Protein AF-X6LAI0-F1 (afdb_monomer_lite)

Foldseek 3Di:
DPVVVPADEDEPVVVCVVVVPDPDPDDDDDDDPDPDRDHDHDDPVRVVVVVVVVVVVVVVVVVVVVVVVVVVVVVVVVVVVVVVVVVVVVVVVVVVVVVVVVVVVVVVVVVVVVVVLVVVLVVLVVVVVVVVVVLVVQLVCLVPPPPDDPVRSVVSNVVSVVPPPPDCVVVVPPPPSPPDPVVDDD

Radius of gyration: 57.66 Å; chains: 1; bounding box: 101×47×153 Å

Structure (mmCIF, N/CA/C/O backbone):
data_AF-X6LAI0-F1
#
_entry.id   AF-X6LAI0-F1
#
loop_
_atom_site.group_PDB
_atom_site.id
_atom_site.type_symbol
_atom_site.label_atom_id
_atom_site.label_alt_id
_atom_site.label_comp_id
_atom_site.label_asym_id
_atom_site.label_entity_id
_atom_site.label_seq_id
_atom_site.pdbx_PDB_ins_code
_atom_site.Cartn_x
_atom_site.Cartn_y
_atom_site.Cartn_z
_atom_site.occupancy
_atom_site.B_iso_or_equiv
_atom_site.auth_seq_id
_atom_site.auth_comp_id
_atom_site.auth_asym_id
_atom_site.auth_atom_id
_atom_site.pdbx_PDB_model_num
ATOM 1 N N . MET A 1 1 ? 32.347 12.949 -61.702 1.00 42.09 1 MET A N 1
ATOM 2 C CA . MET A 1 1 ? 32.702 14.226 -61.031 1.00 42.09 1 MET A CA 1
ATOM 3 C C . MET A 1 1 ? 32.710 14.020 -59.527 1.00 42.09 1 MET A C 1
ATOM 5 O O . MET A 1 1 ? 31.652 13.744 -58.978 1.00 42.09 1 MET A O 1
ATOM 9 N N . CYS A 1 2 ? 33.849 14.199 -58.855 1.00 39.84 2 CYS A N 1
ATOM 10 C CA . CYS A 1 2 ? 33.851 14.321 -57.398 1.00 39.84 2 CYS A CA 1
ATOM 11 C C . CYS A 1 2 ? 33.656 15.800 -57.024 1.00 39.84 2 CYS A C 1
ATOM 13 O O . CYS A 1 2 ? 34.603 16.587 -57.032 1.00 39.84 2 CYS A O 1
ATOM 15 N N . LYS A 1 3 ? 32.405 16.201 -56.759 1.00 43.38 3 LYS A N 1
ATOM 16 C CA . LYS A 1 3 ? 32.030 17.612 -56.544 1.00 43.38 3 LYS A CA 1
ATOM 17 C C . LYS A 1 3 ? 32.657 18.231 -55.287 1.00 43.38 3 LYS A C 1
ATOM 19 O O . LYS A 1 3 ? 32.957 19.420 -55.300 1.00 43.38 3 LYS A O 1
ATOM 24 N N . ASN A 1 4 ? 32.930 17.434 -54.254 1.00 40.97 4 ASN A N 1
ATOM 25 C CA . ASN A 1 4 ? 33.417 17.935 -52.962 1.00 40.97 4 ASN A CA 1
ATOM 26 C C . ASN A 1 4 ? 34.902 18.343 -52.964 1.00 40.97 4 ASN A C 1
ATOM 28 O O . ASN A 1 4 ? 35.331 19.051 -52.061 1.00 40.97 4 ASN A O 1
ATOM 32 N N . ALA A 1 5 ? 35.677 17.949 -53.982 1.00 44.66 5 ALA A N 1
ATOM 33 C CA . ALA A 1 5 ? 37.099 18.291 -54.105 1.00 44.66 5 ALA A CA 1
ATOM 34 C C . ALA A 1 5 ? 37.393 19.338 -55.198 1.00 44.66 5 ALA A C 1
ATOM 36 O O . ALA A 1 5 ? 38.554 19.636 -55.446 1.00 44.66 5 ALA A O 1
ATOM 37 N N . GLN A 1 6 ? 36.371 19.864 -55.892 1.00 40.69 6 GLN A N 1
ATOM 38 C CA . GLN A 1 6 ? 36.529 20.712 -57.091 1.00 40.69 6 GLN A CA 1
ATOM 39 C C . GLN A 1 6 ? 37.425 20.098 -58.195 1.00 40.69 6 GLN A C 1
ATOM 41 O O . GLN A 1 6 ? 37.961 20.813 -59.038 1.00 40.69 6 GLN A O 1
ATOM 46 N N . ILE A 1 7 ? 37.560 18.767 -58.243 1.00 47.00 7 ILE A N 1
ATOM 47 C CA . ILE A 1 7 ? 38.348 18.075 -59.272 1.00 47.00 7 ILE A CA 1
ATOM 48 C C . ILE A 1 7 ? 37.410 17.595 -60.386 1.00 47.00 7 ILE A C 1
ATOM 50 O O . ILE A 1 7 ? 36.598 16.679 -60.207 1.00 47.00 7 ILE A O 1
ATOM 54 N N . GLY A 1 8 ? 37.526 18.227 -61.557 1.00 49.56 8 GLY A N 1
ATOM 55 C CA . GLY A 1 8 ? 36.984 17.709 -62.813 1.00 49.56 8 GLY A CA 1
ATOM 56 C C . GLY A 1 8 ? 37.930 16.660 -63.402 1.00 49.56 8 GLY A C 1
ATOM 57 O O . GLY A 1 8 ? 39.134 16.888 -63.455 1.00 49.56 8 GLY A O 1
ATOM 58 N N . TRP A 1 9 ? 37.402 15.519 -63.846 1.00 54.00 9 TRP A N 1
ATOM 59 C CA . TRP A 1 9 ? 38.179 14.474 -64.522 1.00 54.00 9 TRP A CA 1
ATOM 60 C C . TRP A 1 9 ? 37.484 14.046 -65.820 1.00 54.00 9 TRP A C 1
ATOM 62 O O . TRP A 1 9 ? 36.261 14.151 -65.934 1.00 54.00 9 TRP A O 1
ATOM 72 N N . MET A 1 10 ? 38.275 13.602 -66.798 1.00 52.06 10 MET A N 1
ATOM 73 C CA . MET A 1 10 ? 37.839 13.163 -68.128 1.00 52.06 10 MET A CA 1
ATOM 74 C C . MET A 1 10 ? 38.565 11.857 -68.472 1.00 52.06 10 MET A C 1
ATOM 76 O O . MET A 1 10 ? 39.754 11.727 -68.178 1.00 52.06 10 MET A O 1
ATOM 80 N N . ALA A 1 11 ? 37.862 10.891 -69.068 1.00 50.97 11 ALA A N 1
ATOM 81 C CA . ALA A 1 11 ? 38.472 9.644 -69.522 1.00 50.97 11 ALA A CA 1
ATOM 82 C C . ALA A 1 11 ? 39.469 9.912 -70.661 1.00 50.97 11 ALA A C 1
ATOM 84 O O . ALA A 1 11 ? 39.264 10.810 -71.481 1.00 50.97 11 ALA A O 1
ATOM 85 N N . CYS A 1 12 ? 40.546 9.125 -70.737 1.00 50.66 12 CYS A N 1
ATOM 86 C CA . CYS A 1 12 ? 41.590 9.310 -71.751 1.00 50.66 12 CYS A CA 1
ATOM 87 C C . CYS A 1 12 ? 41.026 9.191 -73.182 1.00 50.66 12 CYS A C 1
ATOM 89 O O . CYS A 1 12 ? 41.392 9.952 -74.072 1.00 50.66 12 CYS A O 1
ATOM 91 N N . GLU A 1 13 ? 40.059 8.295 -73.387 1.00 54.12 13 GLU A N 1
ATOM 92 C CA . GLU A 1 13 ? 39.369 8.100 -74.669 1.00 54.12 13 GLU A CA 1
ATOM 93 C C . GLU A 1 13 ? 38.524 9.314 -75.086 1.00 54.12 13 GLU A C 1
ATOM 95 O O . GLU A 1 13 ? 38.500 9.685 -76.263 1.00 54.12 13 GLU A O 1
ATOM 100 N N . ASP A 1 14 ? 37.869 9.969 -74.125 1.00 58.50 14 ASP A N 1
ATOM 101 C CA . ASP A 1 14 ? 37.094 11.188 -74.364 1.00 58.50 14 ASP A CA 1
ATOM 102 C C . ASP A 1 14 ? 38.012 12.382 -74.633 1.00 58.50 14 ASP A C 1
ATOM 104 O O . ASP A 1 14 ? 37.743 13.178 -75.535 1.00 58.50 14 ASP A O 1
ATOM 108 N N . LEU A 1 15 ? 39.146 12.460 -73.929 1.00 60.38 15 LEU A N 1
ATOM 109 C CA . LEU A 1 15 ? 40.185 13.452 -74.187 1.00 60.38 15 LEU A CA 1
ATOM 110 C C . LEU A 1 15 ? 40.740 13.293 -75.611 1.00 60.38 15 LEU A C 1
ATOM 112 O O . LEU A 1 15 ? 40.851 14.277 -76.336 1.00 60.38 15 LEU A O 1
ATOM 116 N N . ILE A 1 16 ? 41.015 12.062 -76.054 1.00 55.78 16 ILE A N 1
ATOM 117 C CA . ILE A 1 16 ? 41.494 11.769 -77.414 1.00 55.78 16 ILE A CA 1
ATOM 118 C C . ILE A 1 16 ? 40.432 12.131 -78.463 1.00 55.78 16 ILE A C 1
ATOM 120 O O . ILE A 1 16 ? 40.765 12.756 -79.471 1.00 55.78 16 ILE A O 1
ATOM 124 N N . LYS A 1 17 ? 39.147 11.830 -78.228 1.00 58.69 17 LYS A N 1
ATOM 125 C CA . LYS A 1 17 ? 38.050 12.251 -79.122 1.00 58.69 17 LYS A CA 1
ATOM 126 C C . LYS A 1 17 ? 37.925 13.768 -79.227 1.00 58.69 17 LYS A C 1
ATOM 128 O O . LYS A 1 17 ? 37.697 14.279 -80.322 1.00 58.69 17 LYS A O 1
ATOM 133 N N . VAL A 1 18 ? 38.073 14.490 -78.120 1.00 59.94 18 VAL A N 1
ATOM 134 C CA . VAL A 1 18 ? 38.015 15.958 -78.107 1.00 59.94 18 VAL A CA 1
ATOM 135 C C . VAL A 1 18 ? 39.245 16.558 -78.794 1.00 59.94 18 VAL A C 1
ATOM 137 O O . VAL A 1 18 ? 39.097 17.440 -79.637 1.00 59.94 18 VAL A O 1
ATOM 140 N N . LEU A 1 19 ? 40.441 16.033 -78.517 1.00 54.56 19 LEU A N 1
ATOM 141 C CA . LEU A 1 19 ? 41.695 16.487 -79.127 1.00 54.56 19 LEU A CA 1
ATOM 142 C C . LEU A 1 19 ? 41.766 16.177 -80.632 1.00 54.56 19 LEU A C 1
ATOM 144 O O . LEU A 1 19 ? 42.308 16.975 -81.389 1.00 54.56 19 LEU A O 1
ATOM 148 N N . SER A 1 20 ? 41.155 15.079 -81.093 1.00 51.50 20 SER A N 1
ATOM 149 C CA . SER A 1 20 ? 41.108 14.701 -82.519 1.00 51.50 20 SER A CA 1
ATOM 150 C C . SER A 1 20 ? 40.290 15.651 -83.409 1.00 51.50 20 SER A C 1
ATOM 152 O O . SER A 1 20 ? 40.379 15.573 -84.632 1.00 51.50 20 SER A O 1
ATOM 154 N N . LYS A 1 21 ? 39.497 16.554 -82.814 1.00 53.91 21 LYS A N 1
ATOM 155 C CA . LYS A 1 21 ? 38.657 17.531 -83.528 1.00 53.91 21 LYS A CA 1
ATOM 156 C C . LYS A 1 21 ? 39.307 18.910 -83.691 1.00 53.91 21 LYS A C 1
ATOM 158 O O . LYS A 1 21 ? 38.671 19.802 -84.247 1.00 53.91 21 LYS A O 1
ATOM 163 N N . ILE A 1 22 ? 40.536 19.105 -83.212 1.00 57.00 22 ILE A N 1
ATOM 164 C CA . ILE A 1 22 ? 41.223 20.402 -83.232 1.00 57.00 22 ILE A CA 1
ATOM 165 C C . ILE A 1 22 ? 42.418 20.314 -84.197 1.00 57.00 22 ILE A C 1
ATOM 167 O O . ILE A 1 22 ? 43.392 19.627 -83.877 1.00 57.00 22 ILE A O 1
ATOM 171 N N . PRO A 1 23 ? 42.390 20.988 -85.365 1.00 46.50 23 PRO A N 1
ATOM 172 C CA . PRO A 1 23 ? 43.568 21.090 -86.218 1.00 46.50 23 PRO A CA 1
ATOM 173 C C . PRO A 1 23 ? 44.605 21.978 -85.508 1.00 46.50 23 PRO A C 1
ATOM 175 O O . PRO A 1 23 ? 44.264 23.064 -85.049 1.00 46.50 23 PRO A O 1
ATOM 178 N N . ASP A 1 24 ? 45.851 21.506 -85.403 1.00 50.06 24 ASP A N 1
ATOM 179 C CA . ASP A 1 24 ? 47.033 22.222 -84.872 1.00 50.06 24 ASP A CA 1
ATOM 180 C C . ASP A 1 24 ? 47.226 22.351 -83.345 1.00 50.06 24 ASP A C 1
ATOM 182 O O . ASP A 1 24 ? 47.829 23.308 -82.853 1.00 50.06 24 ASP A O 1
ATOM 186 N N . SER A 1 25 ? 46.851 21.341 -82.559 1.00 47.75 25 SER A N 1
ATOM 187 C CA . SER A 1 25 ? 47.234 21.280 -81.136 1.00 47.75 25 SER A CA 1
ATOM 188 C C . SER A 1 25 ? 48.736 20.955 -80.938 1.00 47.75 25 SER A C 1
ATOM 190 O O . SER A 1 25 ? 49.124 19.816 -80.662 1.00 47.75 25 SER A O 1
ATOM 192 N N . LYS A 1 26 ? 49.598 21.978 -81.031 1.00 44.53 26 LYS A N 1
ATOM 193 C CA . LYS A 1 26 ? 50.973 21.976 -80.498 1.00 44.53 26 LYS A CA 1
ATOM 194 C C . LYS A 1 26 ? 50.930 22.201 -78.985 1.00 44.53 26 LYS A C 1
ATOM 196 O O . LYS A 1 26 ? 50.603 23.283 -78.510 1.00 44.53 26 LYS A O 1
ATOM 201 N N . PHE A 1 27 ? 51.287 21.176 -78.221 1.00 45.59 27 PHE A N 1
ATOM 202 C CA . PHE A 1 27 ? 51.526 21.301 -76.785 1.00 45.59 27 PHE A CA 1
ATOM 203 C C . PHE A 1 27 ? 52.703 22.258 -76.508 1.00 45.59 27 PHE A C 1
ATOM 205 O O . PHE A 1 27 ? 53.747 22.122 -77.152 1.00 45.59 27 PHE A O 1
ATOM 212 N N . ARG A 1 28 ? 52.558 23.080 -75.442 1.00 34.81 28 ARG A N 1
ATOM 213 C CA . ARG A 1 28 ? 53.597 23.820 -74.663 1.00 34.81 28 ARG A CA 1
ATOM 214 C C . ARG A 1 28 ? 53.795 25.294 -75.099 1.00 34.81 28 ARG A C 1
ATOM 216 O O . ARG A 1 28 ? 53.974 25.537 -76.279 1.00 34.81 28 ARG A O 1
ATOM 223 N N . LYS A 1 29 ? 53.846 26.336 -74.249 1.00 41.88 29 LYS A N 1
ATOM 224 C CA . LYS A 1 29 ? 53.995 26.560 -72.785 1.00 41.88 29 LYS A CA 1
ATOM 225 C C . LYS A 1 29 ? 53.649 28.045 -72.515 1.00 41.88 29 LYS A C 1
ATOM 227 O O . LYS A 1 29 ? 54.026 28.843 -73.356 1.00 41.88 29 LYS A O 1
ATOM 232 N N . GLU A 1 30 ? 53.093 28.415 -71.355 1.00 29.94 30 GLU A N 1
ATOM 233 C CA . GLU A 1 30 ? 53.591 29.513 -70.485 1.00 29.94 30 GLU A CA 1
ATOM 234 C C . GLU A 1 30 ? 52.694 29.759 -69.256 1.00 29.94 30 GLU A C 1
ATOM 236 O O . GLU A 1 30 ? 51.530 29.379 -69.204 1.00 29.94 30 GLU A O 1
ATOM 241 N N . SER A 1 31 ? 53.322 30.291 -68.212 1.00 47.56 31 SER A N 1
ATOM 242 C CA . SER A 1 31 ? 52.956 30.259 -66.795 1.00 47.56 31 SER A CA 1
ATOM 243 C C . SER A 1 31 ? 52.022 31.376 -66.325 1.00 47.56 31 SER A C 1
ATOM 245 O O . SER A 1 31 ? 52.271 32.532 -66.638 1.00 47.56 31 SER A O 1
ATOM 247 N N . THR A 1 32 ? 51.109 31.075 -65.397 1.00 34.56 32 THR A N 1
ATOM 248 C CA . THR A 1 32 ? 50.689 31.987 -64.310 1.00 34.56 32 THR A CA 1
ATOM 249 C C . THR A 1 32 ? 50.135 31.167 -63.140 1.00 34.56 32 THR A C 1
ATOM 251 O O . THR A 1 32 ? 49.418 30.191 -63.345 1.00 34.56 32 THR A O 1
ATOM 254 N N . LYS A 1 33 ? 50.480 31.537 -61.897 1.00 49.09 33 LYS A N 1
ATOM 255 C CA . LYS A 1 33 ? 49.889 30.978 -60.668 1.00 49.09 33 LYS A CA 1
ATOM 256 C C . LYS A 1 33 ? 48.416 31.382 -60.584 1.00 49.09 33 LYS A C 1
ATOM 258 O O . LYS A 1 33 ? 48.051 32.355 -59.940 1.00 49.09 33 LYS A O 1
ATOM 263 N N . THR A 1 34 ? 47.582 30.614 -61.251 1.00 43.44 34 THR A N 1
ATOM 264 C CA . THR A 1 34 ? 46.151 30.485 -61.005 1.00 43.44 34 THR A CA 1
ATOM 265 C C . THR A 1 34 ? 45.937 29.019 -60.652 1.00 43.44 34 THR A C 1
ATOM 267 O O . THR A 1 34 ? 46.659 28.160 -61.164 1.00 43.44 34 THR A O 1
ATOM 270 N N . CYS A 1 35 ? 45.030 28.722 -59.717 1.00 46.19 35 CYS A N 1
ATOM 271 C CA . CYS A 1 35 ? 44.624 27.349 -59.422 1.00 46.19 35 CYS A CA 1
ATOM 272 C C . CYS A 1 35 ? 44.014 26.778 -60.707 1.00 46.19 35 CYS A C 1
ATOM 274 O O . CYS A 1 35 ? 42.843 26.975 -61.012 1.00 46.19 35 CYS A O 1
ATOM 276 N N . THR A 1 36 ? 44.874 26.200 -61.534 1.00 47.88 36 THR A N 1
ATOM 277 C CA . THR A 1 36 ? 44.519 25.616 -62.812 1.00 47.88 36 THR A CA 1
ATOM 278 C C . THR A 1 36 ? 43.999 24.228 -62.477 1.00 47.88 36 THR A C 1
ATOM 280 O O . THR A 1 36 ? 44.710 23.480 -61.798 1.00 47.88 36 THR A O 1
ATOM 283 N N . PRO A 1 37 ? 42.759 23.888 -62.867 1.00 49.66 37 PRO A N 1
ATOM 284 C CA . PRO A 1 37 ? 42.206 22.572 -62.591 1.00 49.66 37 PRO A CA 1
ATOM 285 C C . PRO A 1 37 ? 43.158 21.515 -63.155 1.00 49.66 37 PRO A C 1
ATOM 287 O O . PRO A 1 37 ? 43.400 21.454 -64.361 1.00 49.66 37 PRO A O 1
ATOM 290 N N . GLN A 1 38 ? 43.761 20.730 -62.261 1.00 52.91 38 GLN A N 1
ATOM 291 C CA . GLN A 1 38 ? 44.670 19.658 -62.640 1.00 52.91 38 GLN A CA 1
ATOM 292 C C . GLN A 1 38 ? 43.832 18.504 -63.180 1.00 52.91 38 GLN A C 1
ATOM 294 O O . GLN A 1 38 ? 43.064 17.886 -62.446 1.00 52.91 38 GLN A O 1
ATOM 299 N N . VAL A 1 39 ? 43.966 18.229 -64.476 1.00 58.03 39 VAL A N 1
ATOM 300 C CA . VAL A 1 39 ? 43.338 17.066 -65.103 1.00 58.03 39 VAL A CA 1
ATOM 301 C C . VAL A 1 39 ? 44.247 15.866 -64.863 1.00 58.03 39 VAL A C 1
ATOM 303 O O . VAL A 1 39 ? 45.339 15.785 -65.423 1.00 58.03 39 VAL A O 1
ATOM 306 N N . ILE A 1 40 ? 43.802 14.949 -64.007 1.00 69.19 40 ILE A N 1
ATOM 307 C CA . ILE A 1 40 ? 44.476 13.672 -63.762 1.00 69.19 40 ILE A CA 1
ATOM 308 C C . ILE A 1 40 ? 43.868 12.645 -64.718 1.00 69.19 40 ILE A C 1
ATOM 310 O O . ILE A 1 40 ? 42.659 12.412 -64.697 1.00 69.19 40 ILE A O 1
ATOM 314 N N . ILE A 1 41 ? 44.705 12.054 -65.570 1.00 76.69 41 ILE A N 1
ATOM 315 C CA . ILE A 1 41 ? 44.304 10.968 -66.466 1.00 76.69 41 ILE A CA 1
ATOM 316 C C . ILE A 1 41 ? 44.433 9.664 -65.685 1.00 76.69 41 ILE A C 1
ATOM 318 O O . ILE A 1 41 ? 45.536 9.291 -65.293 1.00 76.69 41 ILE A O 1
ATOM 322 N N . LEU A 1 42 ? 43.306 8.996 -65.462 1.00 77.94 42 LEU A N 1
ATOM 323 C CA . LEU A 1 42 ? 43.247 7.691 -64.809 1.00 77.94 42 LEU A CA 1
ATOM 324 C C . LEU A 1 42 ? 43.149 6.583 -65.859 1.00 77.94 42 LEU A C 1
ATOM 326 O O . LEU A 1 42 ? 42.444 6.728 -66.862 1.00 77.94 42 LEU A O 1
ATOM 330 N N . HIS A 1 43 ? 43.818 5.460 -65.610 1.00 85.25 43 HIS A N 1
ATOM 331 C CA . HIS A 1 43 ? 43.590 4.226 -66.355 1.00 85.25 43 HIS A CA 1
ATOM 332 C C . HIS A 1 43 ? 42.182 3.673 -66.029 1.00 85.25 43 HIS A C 1
ATOM 334 O O . HIS A 1 43 ? 41.732 3.822 -64.890 1.00 85.25 43 HIS A O 1
ATOM 340 N N . PRO A 1 44 ? 41.477 2.990 -66.955 1.00 83.31 44 PRO A N 1
ATOM 341 C CA . PRO A 1 44 ? 40.131 2.453 -66.704 1.00 83.31 44 PRO A CA 1
ATOM 342 C C . PRO A 1 44 ? 39.985 1.651 -65.395 1.00 83.31 44 PRO A C 1
ATOM 344 O O . PRO A 1 44 ? 39.050 1.882 -64.632 1.00 83.31 44 PRO A O 1
ATOM 347 N N . ASN A 1 45 ? 40.960 0.795 -65.068 1.00 87.69 45 ASN A N 1
ATOM 348 C CA . ASN A 1 45 ? 40.980 0.044 -63.801 1.00 87.69 45 ASN A CA 1
ATOM 349 C C . ASN A 1 45 ? 41.098 0.944 -62.552 1.00 87.69 45 ASN A C 1
ATOM 351 O O . ASN A 1 45 ? 40.584 0.605 -61.490 1.00 87.69 45 ASN A O 1
ATOM 355 N N . GLU A 1 46 ? 41.803 2.075 -62.639 1.00 83.75 46 GLU A N 1
ATOM 356 C CA . GLU A 1 46 ? 41.917 3.038 -61.532 1.00 83.75 46 GLU A CA 1
ATOM 357 C C . GLU A 1 46 ? 40.607 3.806 -61.353 1.00 83.75 46 GLU A C 1
ATOM 359 O O . GLU A 1 46 ? 40.178 4.046 -60.226 1.00 83.75 46 GLU A O 1
ATOM 364 N N . HIS A 1 47 ? 39.939 4.128 -62.462 1.00 81.81 47 HIS A N 1
ATOM 365 C CA . HIS A 1 47 ? 38.619 4.744 -62.463 1.00 81.81 47 HIS A CA 1
ATOM 366 C C . HIS A 1 47 ? 37.550 3.826 -61.841 1.00 81.81 47 HIS A C 1
ATOM 368 O O . HIS A 1 47 ? 36.777 4.277 -60.997 1.00 81.81 47 HIS A O 1
ATOM 374 N N . GLU A 1 48 ? 37.535 2.535 -62.184 1.00 86.12 48 GLU A N 1
ATOM 375 C CA . GLU A 1 48 ? 36.617 1.558 -61.581 1.00 86.12 48 GLU A CA 1
ATOM 376 C C . GLU A 1 48 ? 36.849 1.412 -60.070 1.00 86.12 48 GLU A C 1
ATOM 378 O O . GLU A 1 48 ? 35.906 1.481 -59.282 1.00 86.12 48 GLU A O 1
ATOM 383 N N . ARG A 1 49 ? 38.116 1.305 -59.645 1.00 91.25 49 ARG A N 1
ATOM 384 C CA . ARG A 1 49 ? 38.472 1.271 -58.217 1.00 91.25 49 ARG A CA 1
ATOM 385 C C . ARG A 1 49 ? 38.041 2.540 -57.489 1.00 91.25 49 ARG A C 1
ATOM 387 O O . ARG A 1 49 ? 37.561 2.451 -56.365 1.00 91.25 49 ARG A O 1
ATOM 394 N N . MET A 1 50 ? 38.200 3.705 -58.116 1.00 87.88 50 MET A N 1
ATOM 395 C CA . MET A 1 50 ? 37.770 4.975 -57.540 1.00 87.88 50 MET A CA 1
ATOM 396 C C . MET A 1 50 ? 36.246 5.025 -57.372 1.00 87.88 50 MET A C 1
ATOM 398 O O . MET A 1 50 ? 35.781 5.392 -56.298 1.00 87.88 50 MET A O 1
ATOM 402 N N . ASN A 1 51 ? 35.470 4.611 -58.379 1.00 87.31 51 ASN A N 1
ATOM 403 C CA . ASN A 1 51 ? 34.008 4.556 -58.272 1.00 87.31 51 ASN A CA 1
ATOM 404 C C . ASN A 1 51 ? 33.552 3.596 -57.173 1.00 87.31 51 ASN A C 1
ATOM 406 O O . ASN A 1 51 ? 32.722 3.976 -56.354 1.00 87.31 51 ASN A O 1
ATOM 410 N N . LYS A 1 52 ? 34.162 2.409 -57.091 1.00 94.06 52 LYS A N 1
ATOM 411 C CA . LYS A 1 52 ? 33.869 1.441 -56.032 1.00 94.06 52 LYS A CA 1
ATOM 412 C C . LYS A 1 52 ? 34.110 2.022 -54.635 1.00 94.06 52 LYS A C 1
ATOM 414 O O . LYS A 1 52 ? 33.272 1.856 -53.760 1.00 94.06 52 LYS A O 1
ATOM 419 N N . ILE A 1 53 ? 35.207 2.760 -54.437 1.00 93.94 53 ILE A N 1
ATOM 420 C CA . ILE A 1 53 ? 35.484 3.443 -53.162 1.00 93.94 53 ILE A CA 1
ATOM 421 C C . ILE A 1 53 ? 34.396 4.476 -52.837 1.00 93.94 53 ILE A C 1
ATOM 423 O O . ILE A 1 53 ? 33.990 4.581 -51.683 1.00 93.94 53 ILE A O 1
ATOM 427 N N . TYR A 1 54 ? 33.915 5.238 -53.825 1.00 91.12 54 TYR A N 1
ATOM 428 C CA . TYR A 1 54 ? 32.825 6.193 -53.600 1.00 91.12 54 TYR A CA 1
ATOM 429 C C . TYR A 1 54 ? 31.517 5.499 -53.221 1.00 91.12 54 TYR A C 1
ATOM 431 O O . TYR A 1 54 ? 30.852 5.940 -52.288 1.00 91.12 54 TYR A O 1
ATOM 439 N N . GLU A 1 55 ? 31.161 4.420 -53.915 1.00 94.19 55 GLU A N 1
ATOM 440 C CA . GLU A 1 55 ? 29.949 3.645 -53.636 1.00 94.19 55 GLU A CA 1
ATOM 441 C C . GLU A 1 55 ? 30.000 3.014 -52.240 1.00 94.19 55 GLU A C 1
ATOM 443 O O . GLU A 1 55 ? 29.089 3.218 -51.439 1.00 94.19 55 GLU A O 1
ATOM 448 N N . GLU A 1 56 ? 31.104 2.342 -51.901 1.00 96.25 56 GLU A N 1
ATOM 449 C CA . GLU A 1 56 ? 31.314 1.756 -50.572 1.00 96.25 56 GLU A CA 1
ATOM 450 C C . GLU A 1 56 ? 31.326 2.833 -49.477 1.00 96.25 56 GLU A C 1
ATOM 452 O O . GLU A 1 56 ? 30.763 2.632 -48.401 1.00 96.25 56 GLU A O 1
ATOM 457 N N . SER A 1 57 ? 31.915 4.005 -49.740 1.00 93.44 57 SER A N 1
ATOM 458 C CA . SER A 1 57 ? 31.900 5.124 -48.793 1.00 93.44 57 SER A CA 1
ATOM 459 C C . SER A 1 57 ? 30.483 5.637 -48.534 1.00 93.44 57 SER A C 1
ATOM 461 O O . SER A 1 57 ? 30.150 5.918 -47.387 1.00 93.44 57 SER A O 1
ATOM 463 N N . GLU A 1 58 ? 29.651 5.766 -49.568 1.00 94.94 58 GLU A N 1
ATOM 464 C CA . GLU A 1 58 ? 28.248 6.177 -49.431 1.00 94.94 58 GLU A CA 1
ATOM 465 C C . GLU A 1 58 ? 27.431 5.148 -48.637 1.00 94.94 58 GLU A C 1
ATOM 467 O O . GLU A 1 58 ? 26.607 5.512 -47.794 1.00 94.94 58 GLU A O 1
ATOM 472 N N . GLU A 1 59 ? 27.665 3.855 -48.868 1.00 97.00 59 GLU A N 1
ATOM 473 C CA . GLU A 1 59 ? 27.032 2.785 -48.094 1.00 97.00 59 GLU A CA 1
ATOM 474 C C . GLU A 1 59 ? 27.440 2.830 -46.620 1.00 97.00 59 GLU A C 1
ATOM 476 O O . GLU A 1 59 ? 26.576 2.798 -45.738 1.00 97.00 59 GLU A O 1
ATOM 481 N N . VAL A 1 60 ? 28.738 2.972 -46.340 1.00 96.38 60 VAL A N 1
ATOM 482 C CA . VAL A 1 60 ? 29.254 3.096 -44.971 1.00 96.38 60 VAL A CA 1
ATOM 483 C C . VAL A 1 60 ? 28.684 4.338 -44.285 1.00 96.38 60 VAL A C 1
ATOM 485 O O . VAL A 1 60 ? 28.237 4.236 -43.143 1.00 96.38 60 VAL A O 1
ATOM 488 N N . SER A 1 61 ? 28.616 5.484 -44.969 1.00 96.25 61 SER A N 1
ATOM 489 C CA . SER A 1 61 ? 28.011 6.707 -44.426 1.00 96.25 61 SER A CA 1
ATOM 490 C C . SER A 1 61 ? 26.550 6.498 -44.018 1.00 96.25 61 SER A C 1
ATOM 492 O O . SER A 1 61 ? 26.173 6.854 -42.903 1.00 96.25 61 SER A O 1
ATOM 494 N N . LYS A 1 62 ? 25.740 5.829 -44.848 1.00 97.31 62 LYS A N 1
ATOM 495 C CA . LYS A 1 62 ? 24.345 5.502 -44.497 1.00 97.31 62 LYS A CA 1
ATOM 496 C C . LYS A 1 62 ? 24.249 4.580 -43.283 1.00 97.31 62 LYS A C 1
ATOM 498 O O . LYS A 1 62 ? 23.339 4.724 -42.468 1.00 97.31 62 LYS A O 1
ATOM 503 N N . ILE A 1 63 ? 25.163 3.617 -43.154 1.00 97.56 63 ILE A N 1
ATOM 504 C CA . ILE A 1 63 ? 25.210 2.725 -41.988 1.00 97.56 63 ILE A CA 1
ATOM 505 C C . ILE A 1 63 ? 25.541 3.522 -40.721 1.00 97.56 63 ILE A C 1
ATOM 507 O O . ILE A 1 63 ? 24.894 3.309 -39.695 1.00 97.56 63 ILE A O 1
ATOM 511 N N . VAL A 1 64 ? 26.496 4.456 -40.790 1.00 96.44 64 VAL A N 1
ATOM 512 C CA . VAL A 1 64 ? 26.849 5.340 -39.667 1.00 96.44 64 VAL A CA 1
ATOM 513 C C . VAL A 1 64 ? 25.633 6.145 -39.213 1.00 96.44 64 VAL A C 1
ATOM 515 O O . VAL A 1 64 ? 25.272 6.064 -38.040 1.00 96.44 64 VAL A O 1
ATOM 518 N N . GLU A 1 65 ? 24.928 6.808 -40.132 1.00 97.25 65 GLU A N 1
ATOM 519 C CA . GLU A 1 65 ? 23.718 7.584 -39.811 1.00 97.25 65 GLU A CA 1
ATOM 520 C C . GLU A 1 65 ? 22.634 6.723 -39.137 1.00 97.25 65 GLU A C 1
ATOM 522 O O . GLU A 1 65 ? 22.000 7.130 -38.159 1.00 97.25 65 GLU A O 1
ATOM 527 N N . GLN A 1 66 ? 22.433 5.490 -39.614 1.00 98.12 66 GLN A N 1
ATOM 528 C CA . GLN A 1 66 ? 21.481 4.560 -39.001 1.00 98.12 66 GLN A CA 1
ATOM 529 C C . GLN A 1 66 ? 21.895 4.136 -37.588 1.00 98.12 66 GLN A C 1
ATOM 531 O O . GLN A 1 66 ? 21.029 3.952 -36.727 1.00 98.12 66 GLN A O 1
ATOM 536 N N . ILE A 1 67 ? 23.192 3.932 -37.346 1.00 97.69 67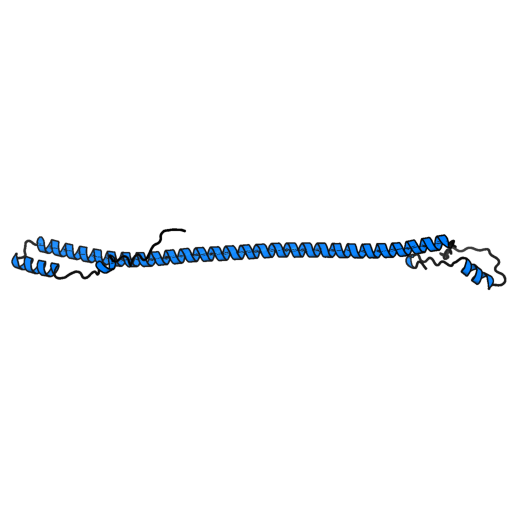 ILE A N 1
ATOM 537 C CA . ILE A 1 67 ? 23.715 3.579 -36.023 1.00 97.69 67 ILE A CA 1
ATOM 538 C C . ILE A 1 67 ? 23.536 4.757 -35.066 1.00 97.69 67 ILE A C 1
ATOM 540 O O . ILE A 1 67 ? 23.008 4.560 -33.972 1.00 97.69 67 ILE A O 1
ATOM 544 N N . GLU A 1 68 ? 23.889 5.970 -35.484 1.00 97.50 68 GLU A N 1
ATOM 545 C CA . GLU A 1 68 ? 23.713 7.187 -34.687 1.00 97.50 68 GLU A CA 1
ATOM 546 C C . GLU A 1 68 ? 22.243 7.391 -34.296 1.00 97.50 68 GLU A C 1
ATOM 548 O O . GLU A 1 68 ? 21.929 7.567 -33.116 1.00 97.50 68 GLU A O 1
ATOM 553 N N . ALA A 1 69 ? 21.314 7.237 -35.245 1.00 98.00 69 ALA A N 1
ATOM 554 C CA . ALA A 1 69 ? 19.881 7.318 -34.965 1.00 98.00 69 ALA A CA 1
ATOM 555 C C . ALA A 1 69 ? 19.404 6.241 -33.971 1.00 98.00 69 ALA A C 1
ATOM 557 O O . ALA A 1 69 ? 18.572 6.506 -33.096 1.00 98.00 69 ALA A O 1
ATOM 558 N N . LYS A 1 70 ? 19.934 5.013 -34.070 1.00 97.94 70 LYS A N 1
ATOM 559 C CA . LYS A 1 70 ? 19.620 3.930 -33.124 1.00 97.94 70 LYS A CA 1
ATOM 560 C C . LYS A 1 70 ? 20.165 4.208 -31.724 1.00 97.94 70 LYS A C 1
ATOM 562 O O . LYS A 1 70 ? 19.479 3.868 -30.762 1.00 97.94 70 LYS A O 1
ATOM 567 N N . ILE A 1 71 ? 21.342 4.824 -31.602 1.00 97.88 71 ILE A N 1
ATOM 568 C CA . ILE A 1 71 ? 21.918 5.226 -30.309 1.00 97.88 71 ILE A CA 1
ATOM 569 C C . ILE A 1 71 ? 21.012 6.256 -29.632 1.00 97.88 71 ILE A C 1
ATOM 571 O O . ILE A 1 71 ? 20.609 6.044 -28.490 1.00 97.88 71 ILE A O 1
ATOM 575 N N . VAL A 1 72 ? 20.601 7.305 -30.353 1.00 97.62 72 VAL A N 1
ATOM 576 C CA . VAL A 1 72 ? 19.687 8.330 -29.816 1.00 97.62 72 VAL A CA 1
ATOM 577 C C . VAL A 1 72 ? 18.379 7.697 -29.333 1.00 97.62 72 VAL A C 1
ATOM 579 O O . VAL A 1 72 ? 17.963 7.904 -28.192 1.00 97.62 72 VAL A O 1
ATOM 582 N N . LYS A 1 73 ? 17.766 6.838 -30.157 1.00 98.31 73 LYS A N 1
ATOM 583 C CA . LYS A 1 73 ? 16.525 6.141 -29.792 1.00 98.31 73 LYS A CA 1
ATOM 584 C C . LYS A 1 73 ? 16.699 5.225 -28.576 1.00 98.31 73 LYS A C 1
ATOM 586 O O . LYS A 1 73 ? 15.784 5.093 -27.764 1.00 98.31 73 LYS A O 1
ATOM 591 N N . LEU A 1 74 ? 17.853 4.572 -28.442 1.00 97.81 74 LEU A N 1
ATOM 592 C CA . LEU A 1 74 ? 18.155 3.727 -27.289 1.00 97.81 74 LEU A CA 1
ATOM 593 C C . LEU A 1 74 ? 18.229 4.553 -25.998 1.00 97.81 74 LEU A C 1
ATOM 595 O O . LEU A 1 74 ? 17.661 4.143 -24.986 1.00 97.81 74 LEU A O 1
ATOM 599 N N . GLU A 1 75 ? 18.875 5.719 -26.033 1.00 97.81 75 GLU A N 1
ATOM 600 C CA . GLU A 1 75 ? 18.955 6.616 -24.876 1.00 97.81 75 GLU A CA 1
ATOM 601 C C . GLU A 1 75 ? 17.585 7.157 -24.457 1.00 97.81 75 GLU A C 1
ATOM 603 O O . GLU A 1 75 ? 17.277 7.215 -23.263 1.00 97.81 75 GLU A O 1
ATOM 608 N N . GLU A 1 76 ? 16.743 7.529 -25.422 1.00 98.06 76 GLU A N 1
ATOM 609 C CA . GLU A 1 76 ? 15.366 7.958 -25.164 1.00 98.06 76 GLU A CA 1
ATOM 610 C C . GLU A 1 76 ? 14.540 6.834 -24.536 1.00 98.06 76 GLU A C 1
ATOM 612 O O . GLU A 1 76 ? 13.936 7.024 -23.477 1.00 98.06 76 GLU A O 1
ATOM 617 N N . ASN A 1 77 ? 14.581 5.635 -25.121 1.00 98.31 77 ASN A N 1
ATOM 618 C CA . ASN A 1 77 ? 13.876 4.468 -24.595 1.00 98.31 77 ASN A CA 1
ATOM 619 C C . ASN A 1 77 ? 14.338 4.106 -23.179 1.00 98.31 77 ASN A C 1
ATOM 621 O O . ASN A 1 77 ? 13.510 3.754 -22.337 1.00 98.31 77 ASN A O 1
ATOM 625 N N . TYR A 1 78 ? 15.639 4.207 -22.895 1.00 98.12 78 TYR A N 1
ATOM 626 C CA . TYR A 1 78 ? 16.179 3.993 -21.554 1.00 98.12 78 TYR A CA 1
ATOM 627 C C . TYR A 1 78 ? 15.614 5.007 -20.550 1.00 98.12 78 TYR A C 1
ATOM 629 O O . TYR A 1 78 ? 15.167 4.615 -19.468 1.00 98.12 78 TYR A O 1
ATOM 637 N N . LYS A 1 79 ? 15.579 6.300 -20.907 1.00 98.19 79 LYS A N 1
ATOM 638 C CA . LYS A 1 79 ? 15.010 7.358 -20.053 1.00 98.19 79 LYS A CA 1
ATOM 639 C C . LYS A 1 79 ? 13.529 7.107 -19.767 1.00 98.19 79 LYS A C 1
ATOM 641 O O . LYS A 1 79 ? 13.133 7.141 -18.601 1.00 98.19 79 LYS A O 1
ATOM 646 N N . ILE A 1 80 ? 12.746 6.800 -20.803 1.00 98.38 80 ILE A N 1
ATOM 647 C CA . ILE A 1 80 ? 11.311 6.498 -20.691 1.00 98.38 80 ILE A CA 1
ATOM 648 C C . ILE A 1 80 ? 11.097 5.275 -19.796 1.00 98.38 80 ILE A C 1
ATOM 650 O O . ILE A 1 80 ? 10.394 5.362 -18.794 1.00 98.38 80 ILE A O 1
ATOM 654 N N . SER A 1 81 ? 11.792 4.171 -20.078 1.00 98.38 81 SER A N 1
ATOM 655 C CA . SER A 1 81 ? 11.658 2.928 -19.307 1.00 98.38 81 SER A CA 1
ATOM 656 C C . SER A 1 81 ? 11.996 3.136 -17.829 1.00 98.38 81 SER A C 1
ATOM 658 O O . SER A 1 81 ? 11.280 2.666 -16.945 1.00 98.38 81 SER A O 1
ATOM 660 N N . LYS A 1 82 ? 13.06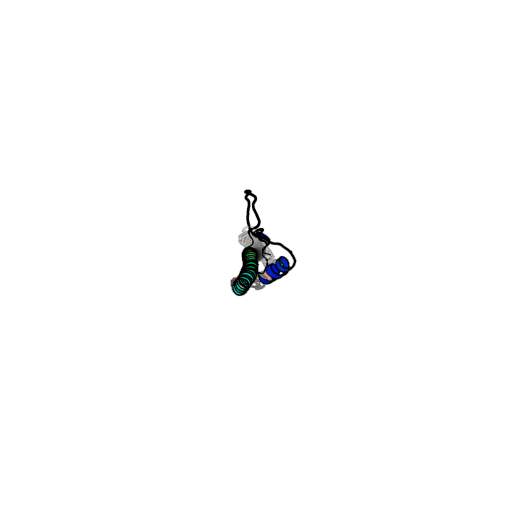1 3.892 -17.529 1.00 98.19 82 LYS A N 1
ATOM 661 C CA . LYS A 1 82 ? 13.439 4.226 -16.150 1.00 98.19 82 LYS A CA 1
ATOM 662 C C . LYS A 1 82 ? 12.354 5.044 -15.444 1.00 98.19 82 LYS A C 1
ATOM 664 O O . LYS A 1 82 ? 12.069 4.803 -14.268 1.00 98.19 82 LYS A O 1
ATOM 669 N N . GLN A 1 83 ? 11.755 6.004 -16.144 1.00 98.31 83 GLN A N 1
ATOM 670 C CA . GLN A 1 83 ? 10.672 6.825 -15.612 1.00 98.31 83 GLN A CA 1
ATOM 671 C C . GLN A 1 83 ? 9.404 5.999 -15.364 1.00 98.31 83 GLN A C 1
ATOM 673 O O . GLN A 1 83 ? 8.800 6.134 -14.298 1.00 98.31 83 GLN A O 1
ATOM 678 N N . ASP A 1 84 ? 9.040 5.113 -16.288 1.00 98.31 84 ASP A N 1
ATOM 679 C CA . ASP A 1 84 ? 7.858 4.254 -16.181 1.00 98.31 84 ASP A CA 1
ATOM 680 C C . ASP A 1 84 ? 7.975 3.250 -15.035 1.00 98.31 84 ASP A C 1
ATOM 682 O O . ASP A 1 84 ? 7.029 3.089 -14.257 1.00 98.31 84 ASP A O 1
ATOM 686 N N . ILE A 1 85 ? 9.152 2.638 -14.862 1.00 98.19 85 ILE A N 1
ATOM 687 C CA . ILE A 1 85 ? 9.439 1.774 -13.710 1.00 98.19 85 ILE A CA 1
ATOM 688 C C . ILE A 1 85 ? 9.291 2.576 -12.414 1.00 98.19 85 ILE A C 1
ATOM 690 O O . ILE A 1 85 ? 8.572 2.162 -11.507 1.00 98.19 85 ILE A O 1
ATOM 694 N N . SER A 1 86 ? 9.915 3.757 -12.329 1.00 98.19 86 SER A N 1
ATOM 695 C CA . SER A 1 86 ? 9.834 4.595 -11.127 1.00 98.19 86 SER A CA 1
ATOM 696 C C . SER A 1 86 ? 8.394 5.003 -10.800 1.00 98.19 86 SER A C 1
ATOM 698 O O . SER A 1 86 ? 7.981 4.940 -9.641 1.00 98.19 86 SER A O 1
ATOM 700 N N . LYS A 1 87 ? 7.612 5.384 -11.816 1.00 98.38 87 LYS A N 1
ATOM 701 C CA . LYS A 1 87 ? 6.201 5.753 -11.674 1.00 98.38 87 LYS A CA 1
ATOM 702 C C . LYS A 1 87 ? 5.359 4.572 -11.196 1.00 98.38 87 LYS A C 1
ATOM 704 O O . LYS A 1 87 ? 4.568 4.738 -10.271 1.00 98.38 87 LYS A O 1
ATOM 709 N N . SER A 1 88 ? 5.563 3.395 -11.781 1.00 98.31 88 SER A N 1
ATOM 710 C CA . SER A 1 88 ? 4.836 2.175 -11.418 1.00 98.31 88 SER A CA 1
ATOM 711 C C . SER A 1 88 ? 5.119 1.761 -9.973 1.00 98.31 88 SER A C 1
ATOM 713 O O . SER A 1 88 ? 4.186 1.492 -9.220 1.00 98.31 88 SER A O 1
ATOM 715 N N . CYS A 1 89 ? 6.386 1.802 -9.548 1.00 98.12 89 CYS A N 1
ATOM 716 C CA . CYS A 1 89 ? 6.755 1.513 -8.162 1.00 98.12 89 CYS A CA 1
ATOM 717 C C . CYS A 1 89 ? 6.111 2.497 -7.176 1.00 98.12 89 CYS A C 1
ATOM 719 O O . CYS A 1 89 ? 5.581 2.068 -6.156 1.00 98.12 89 CYS A O 1
ATOM 721 N N . LYS A 1 90 ? 6.100 3.802 -7.487 1.00 98.44 90 LYS A N 1
ATOM 722 C CA . LYS A 1 90 ? 5.434 4.809 -6.642 1.00 98.44 90 LYS A CA 1
ATOM 723 C C . LYS A 1 90 ? 3.935 4.549 -6.515 1.00 98.44 90 LYS A C 1
ATOM 725 O O . LYS A 1 90 ? 3.428 4.505 -5.405 1.00 98.44 90 LYS A O 1
ATOM 730 N N . MET A 1 91 ? 3.252 4.281 -7.630 1.00 98.19 91 MET A N 1
ATOM 731 C CA . MET A 1 91 ? 1.821 3.952 -7.613 1.00 98.19 91 MET A CA 1
ATOM 732 C C . MET A 1 91 ? 1.513 2.719 -6.756 1.00 98.19 91 MET A C 1
ATOM 734 O O . MET A 1 91 ? 0.498 2.689 -6.065 1.00 98.19 91 MET A O 1
ATOM 738 N N . MET A 1 92 ? 2.380 1.704 -6.796 1.00 98.31 92 MET A N 1
ATOM 739 C CA . MET A 1 92 ? 2.227 0.504 -5.977 1.00 98.31 92 MET A CA 1
ATOM 740 C C . MET A 1 92 ? 2.415 0.804 -4.485 1.00 98.31 92 MET A C 1
ATOM 742 O O . MET A 1 92 ? 1.605 0.347 -3.682 1.00 98.31 92 MET A O 1
ATOM 746 N N . ILE A 1 93 ? 3.431 1.594 -4.121 1.00 98.38 93 ILE A N 1
ATOM 747 C CA . ILE A 1 93 ? 3.653 2.042 -2.736 1.00 98.38 93 ILE A CA 1
ATOM 748 C C . ILE A 1 93 ? 2.429 2.816 -2.233 1.00 98.38 93 ILE A C 1
ATOM 750 O O . ILE A 1 93 ? 1.843 2.429 -1.225 1.00 98.38 93 ILE A O 1
ATOM 754 N N . ASP A 1 94 ? 1.968 3.815 -2.989 1.00 98.38 94 ASP A N 1
ATOM 755 C CA . ASP A 1 94 ? 0.809 4.637 -2.620 1.00 98.38 94 ASP A CA 1
ATOM 756 C C . ASP A 1 94 ? -0.460 3.784 -2.425 1.00 98.38 94 ASP A C 1
ATOM 758 O O . ASP A 1 94 ? -1.272 4.027 -1.526 1.00 98.38 94 ASP A O 1
ATOM 762 N N . ALA A 1 95 ? -0.654 2.761 -3.266 1.00 98.44 95 ALA A N 1
ATOM 763 C CA . ALA A 1 95 ? -1.785 1.845 -3.158 1.00 98.44 95 ALA A CA 1
ATOM 764 C C . ALA A 1 95 ? -1.716 0.978 -1.891 1.00 98.44 95 ALA A C 1
ATOM 766 O O . ALA A 1 95 ? -2.743 0.787 -1.230 1.00 98.44 95 ALA A O 1
ATOM 767 N N . ILE A 1 96 ? -0.524 0.482 -1.541 1.00 98.31 96 ILE A N 1
ATOM 768 C CA . ILE A 1 96 ? -0.289 -0.309 -0.327 1.00 98.31 96 ILE A CA 1
ATOM 769 C C . ILE A 1 96 ? -0.537 0.551 0.914 1.00 98.31 96 ILE A C 1
ATOM 771 O O . ILE A 1 96 ? -1.343 0.164 1.758 1.00 98.31 96 ILE A O 1
ATOM 775 N N . GLU A 1 97 ? 0.058 1.743 0.988 1.00 98.44 97 GLU A N 1
ATOM 776 C CA . GLU A 1 97 ? -0.106 2.666 2.122 1.00 98.44 97 GLU A CA 1
ATOM 777 C C . GLU A 1 97 ? -1.574 3.074 2.316 1.00 98.44 97 GLU A C 1
ATOM 779 O O . GLU A 1 97 ? -2.104 3.105 3.432 1.00 98.44 97 GLU A O 1
ATOM 784 N N . LYS A 1 98 ? -2.289 3.335 1.213 1.00 98.44 98 LYS A N 1
ATOM 785 C CA . LYS A 1 98 ? -3.724 3.632 1.260 1.00 98.44 98 LYS A CA 1
ATOM 786 C C . LYS A 1 98 ? -4.531 2.450 1.799 1.00 98.44 98 LYS A C 1
ATOM 788 O O . LYS A 1 98 ? -5.488 2.661 2.550 1.00 98.44 98 LYS A O 1
ATOM 793 N N . HIS A 1 99 ? -4.180 1.224 1.412 1.00 98.31 99 HIS A N 1
ATOM 794 C CA . HIS A 1 99 ? -4.862 0.026 1.891 1.00 98.31 99 HIS A CA 1
ATOM 795 C C . HIS A 1 99 ? -4.567 -0.247 3.370 1.00 98.31 99 HIS A C 1
ATOM 797 O O . HIS A 1 99 ? -5.499 -0.508 4.130 1.00 98.31 99 HIS A O 1
ATOM 803 N N . GLU A 1 100 ? -3.314 -0.104 3.799 1.00 98.06 100 GLU A N 1
ATOM 804 C CA . GLU A 1 100 ? -2.905 -0.212 5.201 1.00 98.06 100 GLU A CA 1
ATOM 805 C C . GLU A 1 100 ? -3.705 0.756 6.080 1.00 98.06 100 GLU A C 1
ATOM 807 O O . GLU A 1 100 ? -4.371 0.337 7.030 1.00 98.06 100 GLU A O 1
ATOM 812 N N . LYS A 1 101 ? -3.749 2.041 5.705 1.00 98.25 101 LYS A N 1
ATOM 813 C CA . LYS A 1 101 ? -4.523 3.057 6.431 1.00 98.25 101 LYS A CA 1
ATOM 814 C C . LYS A 1 101 ? -6.010 2.705 6.518 1.00 98.25 101 LYS A C 1
ATOM 816 O O . LYS A 1 101 ? -6.647 2.928 7.547 1.00 98.25 101 LYS A O 1
ATOM 821 N N . HIS A 1 102 ? -6.581 2.147 5.451 1.00 97.81 102 HIS A N 1
ATOM 822 C CA . HIS A 1 102 ? -7.971 1.685 5.445 1.00 97.81 102 HIS A CA 1
ATOM 823 C C . HIS A 1 102 ? -8.206 0.520 6.413 1.00 97.81 102 HIS A C 1
ATOM 825 O O . HIS A 1 102 ? -9.207 0.516 7.133 1.00 97.81 102 HIS A O 1
ATOM 831 N N . LEU A 1 103 ? -7.291 -0.451 6.464 1.00 97.44 103 LEU A N 1
ATOM 832 C CA . LEU A 1 103 ? -7.376 -1.578 7.393 1.00 97.44 103 LEU A CA 1
ATOM 833 C C . LEU A 1 103 ? -7.234 -1.126 8.850 1.00 97.44 103 LEU A C 1
ATOM 835 O O . LEU A 1 103 ? -8.049 -1.524 9.682 1.00 97.44 103 LEU A O 1
ATOM 839 N N . LEU A 1 104 ? -6.287 -0.233 9.149 1.00 97.62 104 LEU A N 1
ATOM 840 C CA . LEU A 1 104 ? -6.127 0.348 10.486 1.00 97.62 104 LEU A CA 1
ATOM 841 C C . LEU A 1 104 ? -7.397 1.085 10.933 1.00 97.62 104 LEU A C 1
ATOM 843 O O . LEU A 1 104 ? -7.923 0.824 12.016 1.00 97.62 104 LEU A O 1
ATOM 847 N N . ASN A 1 105 ? -7.979 1.905 10.053 1.00 97.69 105 ASN A N 1
ATOM 848 C CA . ASN A 1 105 ? -9.248 2.582 10.330 1.00 97.69 105 ASN A CA 1
ATOM 849 C C . ASN A 1 105 ? -10.402 1.597 10.580 1.00 97.69 105 ASN A C 1
ATOM 851 O O . ASN A 1 105 ? -11.265 1.847 11.430 1.00 97.69 105 ASN A O 1
ATOM 855 N N . LYS A 1 106 ? -10.444 0.466 9.861 1.00 96.12 106 LYS A N 1
ATOM 856 C CA . LYS A 1 106 ? -11.430 -0.596 10.113 1.00 96.12 106 LYS A CA 1
ATOM 857 C C . LYS A 1 106 ? -11.245 -1.206 11.499 1.00 96.12 106 LYS A C 1
ATOM 859 O O . LYS A 1 106 ? -12.236 -1.339 12.216 1.00 96.12 106 LYS A O 1
ATOM 864 N N . VAL A 1 107 ? -10.013 -1.539 11.886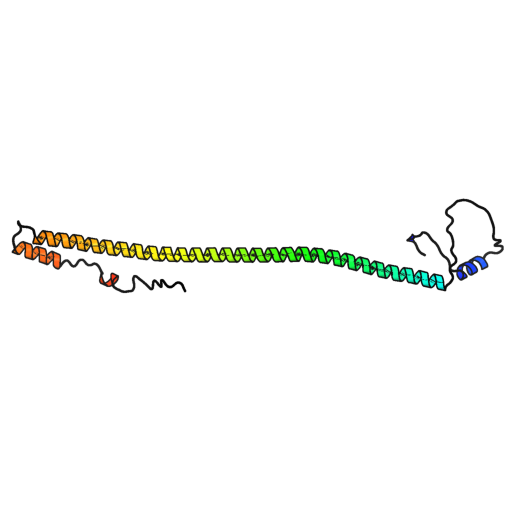 1.00 95.69 107 VAL A N 1
ATOM 865 C CA . VAL A 1 107 ? -9.698 -2.078 13.221 1.00 95.69 107 VAL A CA 1
ATOM 866 C C . VAL A 1 107 ? -10.146 -1.106 14.311 1.00 95.69 107 VAL A C 1
ATOM 868 O O . VAL A 1 107 ? -10.862 -1.506 15.231 1.00 95.69 107 VAL A O 1
ATOM 871 N N . ASP A 1 108 ? -9.825 0.180 14.172 1.00 95.50 108 ASP A N 1
ATOM 872 C CA . ASP A 1 108 ? -10.252 1.204 15.127 1.00 95.50 108 ASP A CA 1
ATOM 873 C C . ASP A 1 108 ? -11.773 1.346 15.199 1.00 95.50 108 ASP A C 1
ATOM 875 O O . ASP A 1 108 ? -12.342 1.447 16.288 1.00 95.50 108 ASP A O 1
ATOM 879 N N . THR A 1 109 ? -12.453 1.280 14.055 1.00 95.50 109 THR A N 1
ATOM 880 C CA . THR A 1 109 ? -13.918 1.309 13.998 1.00 95.50 109 THR A CA 1
ATOM 881 C C . THR A 1 109 ? -14.523 0.119 14.744 1.00 95.50 109 THR A C 1
ATOM 883 O O . THR A 1 109 ? -15.450 0.299 15.535 1.00 95.50 109 THR A O 1
ATOM 886 N N . TYR A 1 110 ? -13.998 -1.093 14.540 1.00 93.38 110 TYR A N 1
ATOM 887 C CA . TYR A 1 110 ? -14.461 -2.287 15.252 1.00 93.38 110 TYR A CA 1
ATOM 888 C C . TYR A 1 110 ? -14.195 -2.204 16.755 1.00 93.38 110 TYR A C 1
ATOM 890 O O . TYR A 1 110 ? -15.097 -2.482 17.548 1.00 93.38 110 TYR A O 1
ATOM 898 N N . LYS A 1 111 ? -12.995 -1.769 17.155 1.00 94.75 111 LYS A N 1
ATOM 899 C CA . LYS A 1 111 ? -12.637 -1.531 18.559 1.00 94.75 111 LYS A CA 1
ATOM 900 C C . LYS A 1 111 ? -13.610 -0.555 19.217 1.00 94.75 111 LYS A C 1
ATOM 902 O O . LYS A 1 111 ? -14.128 -0.840 20.294 1.00 94.75 111 LYS A O 1
ATOM 907 N N . ASN A 1 112 ? -13.895 0.569 18.562 1.00 94.88 112 ASN A N 1
ATOM 908 C CA . ASN A 1 112 ? -14.779 1.602 19.100 1.00 94.88 112 ASN A CA 1
ATOM 909 C C . ASN A 1 112 ? -16.231 1.119 19.205 1.00 94.88 112 ASN A C 1
ATOM 911 O O . ASN A 1 112 ? -16.875 1.379 20.218 1.00 94.88 112 ASN A O 1
ATOM 915 N N . LYS A 1 113 ? -16.725 0.351 18.223 1.00 92.62 113 LYS A N 1
ATOM 916 C CA . LYS A 1 113 ? -18.050 -0.287 18.295 1.00 92.62 113 LYS A CA 1
ATOM 917 C C . LYS A 1 113 ? -18.150 -1.271 19.461 1.00 92.62 113 LYS A C 1
ATOM 919 O O . LYS A 1 113 ? -19.087 -1.183 20.246 1.00 92.62 113 LYS A O 1
ATOM 924 N N . LYS A 1 114 ? -17.165 -2.167 19.616 1.00 89.88 114 LYS A N 1
ATOM 925 C CA . LYS A 1 114 ? -17.119 -3.110 20.749 1.00 89.88 114 LYS A CA 1
ATOM 926 C C . LYS A 1 114 ? -17.062 -2.366 22.088 1.00 89.88 114 LYS A C 1
ATOM 928 O O . LYS A 1 114 ? -17.781 -2.721 23.015 1.00 89.88 114 LYS A O 1
ATOM 933 N N . LYS A 1 115 ? -16.256 -1.303 22.179 1.00 93.44 115 LYS A N 1
ATOM 934 C CA . LYS A 1 115 ? -16.163 -0.460 23.380 1.00 93.44 115 LYS A CA 1
ATOM 935 C C . LYS A 1 115 ? -17.492 0.216 23.722 1.00 93.44 115 LYS A C 1
ATOM 937 O O . LYS A 1 115 ? -17.829 0.274 24.901 1.00 93.44 115 LYS A O 1
ATOM 942 N N . LEU A 1 116 ? -18.227 0.716 22.726 1.00 92.69 116 LEU A N 1
ATOM 943 C CA . LEU A 1 116 ? -19.543 1.329 22.923 1.00 92.69 116 LEU A CA 1
ATOM 944 C C . LEU A 1 116 ? -20.520 0.329 23.558 1.00 92.69 116 LEU A C 1
ATOM 946 O O . LEU A 1 116 ? -21.023 0.597 24.643 1.00 92.69 116 LEU A O 1
ATOM 950 N N . ILE A 1 117 ? -20.669 -0.854 22.952 1.00 87.19 117 ILE A N 1
ATOM 951 C CA . ILE A 1 117 ? -21.560 -1.923 23.440 1.00 87.19 117 ILE A CA 1
ATOM 952 C C . ILE A 1 117 ? -21.198 -2.320 24.877 1.00 87.19 117 ILE A C 1
ATOM 954 O O . ILE A 1 117 ? -22.059 -2.401 25.748 1.00 87.19 117 ILE A O 1
ATOM 958 N N . LEU A 1 118 ? -19.904 -2.520 25.156 1.00 87.19 118 LEU A N 1
ATOM 959 C CA . LEU A 1 118 ? -19.439 -2.855 26.506 1.00 87.19 118 LEU A CA 1
ATOM 960 C C . LEU A 1 118 ? -19.712 -1.735 27.519 1.00 87.19 118 LEU A C 1
ATOM 962 O O . LEU A 1 118 ? -19.982 -2.018 28.683 1.00 87.19 118 LEU A O 1
ATOM 966 N N . THR A 1 119 ? -19.637 -0.472 27.096 1.00 91.31 119 THR A N 1
ATOM 967 C CA . THR A 1 119 ? -19.914 0.682 27.965 1.00 91.31 119 THR A CA 1
ATOM 968 C C . THR A 1 119 ? -21.405 0.787 28.282 1.00 91.31 119 THR A C 1
ATOM 970 O O . THR A 1 119 ? -21.762 1.043 29.430 1.00 91.31 119 THR A O 1
ATOM 973 N N . GLU A 1 120 ? -22.270 0.558 27.294 1.00 87.81 120 GLU A N 1
ATOM 974 C CA . GLU A 1 120 ? -23.726 0.517 27.472 1.00 87.81 120 GLU A CA 1
ATOM 975 C C . GLU A 1 120 ? -24.118 -0.604 28.439 1.00 87.81 120 GLU A C 1
ATOM 977 O O . GLU A 1 120 ? -24.745 -0.333 29.465 1.00 87.81 120 GLU A O 1
ATOM 982 N N . LEU A 1 121 ? -23.621 -1.824 28.204 1.00 85.44 121 LEU A N 1
ATOM 983 C CA . LEU A 1 121 ? -23.853 -2.962 29.093 1.00 85.44 121 LEU A CA 1
ATOM 984 C C . LEU A 1 121 ? -23.352 -2.693 30.519 1.00 85.44 121 LEU A C 1
ATOM 986 O O . LEU A 1 121 ? -24.038 -2.994 31.495 1.00 85.44 121 LEU A O 1
ATOM 990 N N . LEU A 1 122 ? -22.160 -2.105 30.666 1.00 88.31 122 LEU A N 1
ATOM 991 C CA . LEU A 1 122 ? -21.616 -1.764 31.980 1.00 88.31 122 LEU A CA 1
ATOM 992 C C . LEU A 1 122 ? -22.528 -0.787 32.733 1.00 88.31 122 LEU A C 1
ATOM 994 O O . LEU A 1 122 ? -22.708 -0.925 33.943 1.00 88.31 122 LEU A O 1
ATOM 998 N N . ASN A 1 123 ? -23.093 0.198 32.036 1.00 89.62 123 ASN A N 1
ATOM 999 C CA . ASN A 1 123 ? -23.992 1.177 32.640 1.00 89.62 123 ASN A CA 1
ATOM 1000 C C . ASN A 1 123 ? -25.320 0.540 33.063 1.00 89.62 123 ASN A C 1
ATOM 1002 O O . ASN A 1 123 ? -25.791 0.811 34.168 1.00 89.62 123 ASN A O 1
ATOM 1006 N N . GLU A 1 124 ? -25.885 -0.342 32.237 1.00 86.44 124 GLU A N 1
ATOM 1007 C CA . GLU A 1 124 ? -27.088 -1.103 32.588 1.00 86.44 124 GLU A CA 1
ATOM 1008 C C . GLU A 1 124 ? -26.864 -1.950 33.843 1.00 86.44 124 GLU A C 1
ATOM 1010 O O . GLU A 1 124 ? -27.630 -1.857 34.804 1.00 86.44 124 GLU A O 1
ATOM 1015 N N . VAL A 1 125 ? -25.767 -2.712 33.886 1.00 85.06 125 VAL A N 1
ATOM 1016 C CA . VAL A 1 125 ? -25.434 -3.567 35.034 1.00 85.06 125 VAL A CA 1
ATOM 1017 C C . VAL A 1 125 ? -25.204 -2.741 36.299 1.00 85.06 125 VAL A C 1
ATOM 1019 O O . VAL A 1 125 ? -25.698 -3.117 37.360 1.00 85.06 125 VAL A O 1
ATOM 1022 N N . LYS A 1 126 ? -24.522 -1.592 36.210 1.00 90.38 126 LYS A N 1
ATOM 1023 C CA . LYS A 1 126 ? -24.344 -0.682 37.356 1.00 90.38 126 LYS A CA 1
ATOM 1024 C C . LYS A 1 126 ? -25.667 -0.138 37.885 1.00 90.38 126 LYS A C 1
ATOM 1026 O O . LYS A 1 126 ? -25.835 -0.016 39.096 1.00 90.38 126 LYS A O 1
ATOM 1031 N N . ASN A 1 127 ? -26.607 0.189 36.999 1.00 89.00 127 ASN A N 1
ATOM 1032 C CA . ASN A 1 127 ? -27.928 0.651 37.410 1.00 89.00 127 ASN A CA 1
ATOM 1033 C C . ASN A 1 127 ? -28.681 -0.451 38.172 1.00 89.00 127 ASN A C 1
ATOM 1035 O O . ASN A 1 127 ? -29.218 -0.204 39.251 1.00 89.00 127 ASN A O 1
ATOM 1039 N N . VAL A 1 128 ? -28.644 -1.684 37.660 1.00 85.50 128 VAL A N 1
ATOM 1040 C CA . VAL A 1 128 ? -29.230 -2.853 38.334 1.00 85.50 128 VAL A CA 1
ATOM 1041 C C . VAL A 1 128 ? -28.556 -3.112 39.684 1.00 85.50 128 VAL A C 1
ATOM 1043 O O . VAL A 1 128 ? -29.241 -3.273 40.693 1.00 85.50 128 VAL A O 1
ATOM 1046 N N . GLU A 1 129 ? -27.223 -3.091 39.744 1.00 88.81 129 GLU A N 1
ATOM 1047 C CA . GLU A 1 129 ? -26.462 -3.236 40.991 1.00 88.81 129 GLU A CA 1
ATOM 1048 C C . GLU A 1 129 ? -26.901 -2.198 42.035 1.00 88.81 129 GLU A C 1
ATOM 1050 O O . GLU A 1 129 ? -27.121 -2.535 43.201 1.00 88.81 129 GLU A O 1
ATOM 1055 N N . GLN A 1 130 ? -27.079 -0.942 41.621 1.00 91.25 130 GLN A N 1
ATOM 1056 C CA . GLN A 1 130 ? -27.508 0.128 42.513 1.00 91.25 130 GLN A CA 1
ATOM 1057 C C . GLN A 1 130 ? -28.936 -0.081 43.031 1.00 91.25 130 GLN A C 1
ATOM 1059 O O . GLN A 1 130 ? -29.192 0.168 44.210 1.00 91.25 130 GLN A O 1
ATOM 1064 N N . GLN A 1 131 ? -29.852 -0.580 42.196 1.00 87.56 131 GLN A N 1
ATOM 1065 C CA . GLN A 1 131 ? 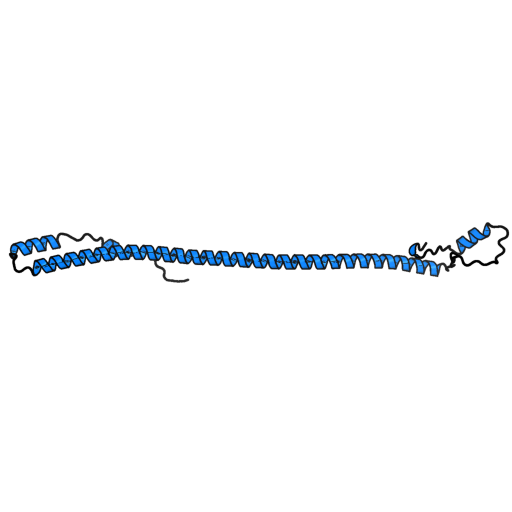-31.206 -0.942 42.629 1.00 87.56 131 GLN A CA 1
ATOM 1066 C C . GLN A 1 131 ? -31.169 -2.020 43.719 1.00 87.56 131 GLN A C 1
ATOM 1068 O O . GLN A 1 131 ? -31.795 -1.849 44.767 1.00 87.56 131 GLN A O 1
ATOM 1073 N N . PHE A 1 132 ? -30.367 -3.077 43.536 1.00 88.25 132 PHE A N 1
ATOM 1074 C CA . PHE A 1 132 ? -30.186 -4.110 44.561 1.00 88.25 132 PHE A CA 1
ATOM 1075 C C . PHE A 1 132 ? -29.542 -3.573 45.839 1.00 88.25 132 PHE A C 1
ATOM 1077 O O . PHE A 1 132 ? -29.988 -3.921 46.930 1.00 88.25 132 PHE A O 1
ATOM 1084 N N . LYS A 1 133 ? -28.532 -2.699 45.740 1.00 91.94 133 LYS A N 1
ATOM 1085 C CA . LYS A 1 133 ? -27.913 -2.068 46.918 1.00 91.94 133 LYS A CA 1
ATOM 1086 C C . LYS A 1 133 ? -28.920 -1.243 47.716 1.00 91.94 133 LYS A C 1
ATOM 1088 O O . LYS A 1 133 ? -28.978 -1.380 48.938 1.00 91.94 133 LYS A O 1
ATOM 1093 N N . THR A 1 134 ? -29.727 -0.422 47.044 1.00 90.88 134 THR A N 1
ATOM 1094 C CA . THR A 1 134 ? -30.786 0.368 47.688 1.00 90.88 134 THR A CA 1
ATOM 1095 C C . THR A 1 134 ? -31.808 -0.538 48.363 1.00 90.88 134 THR A C 1
ATOM 1097 O O . THR A 1 134 ? -32.126 -0.331 49.534 1.00 90.88 134 THR A O 1
ATOM 1100 N N . LYS A 1 135 ? -32.265 -1.580 47.663 1.00 88.38 135 LYS A N 1
ATOM 1101 C CA . LYS A 1 135 ? -33.257 -2.518 48.185 1.00 88.38 135 LYS A CA 1
ATOM 1102 C C . LYS A 1 135 ? -32.738 -3.301 49.393 1.00 88.38 135 LYS A C 1
ATOM 1104 O O . LYS A 1 135 ? -33.415 -3.381 50.414 1.00 88.38 135 LYS A O 1
ATOM 1109 N N . ASN A 1 136 ? -31.501 -3.793 49.329 1.00 90.94 136 ASN A N 1
ATOM 1110 C CA . ASN A 1 136 ? -30.846 -4.441 50.465 1.00 90.94 136 ASN A CA 1
ATOM 1111 C C . ASN A 1 136 ? -30.749 -3.497 51.665 1.00 90.94 136 ASN A C 1
ATOM 1113 O O . ASN A 1 136 ? -31.048 -3.907 52.781 1.00 90.94 136 ASN A O 1
ATOM 1117 N N . LYS A 1 137 ? -30.398 -2.223 51.443 1.00 92.88 137 LYS A N 1
ATOM 1118 C CA . LYS A 1 137 ? -30.348 -1.223 52.515 1.00 92.88 137 LYS A CA 1
ATOM 1119 C C . LYS A 1 137 ? -31.721 -1.011 53.165 1.00 92.88 137 LYS A C 1
ATOM 1121 O O . LYS A 1 137 ? -31.792 -0.968 54.389 1.00 92.88 137 LYS A O 1
ATOM 1126 N N . GLN A 1 138 ? -32.793 -0.926 52.373 1.00 90.19 138 GLN A N 1
ATOM 1127 C CA . GLN A 1 138 ? -34.169 -0.810 52.876 1.00 90.19 138 GLN A CA 1
ATOM 1128 C C . GLN A 1 138 ? -34.581 -2.034 53.706 1.00 90.19 138 GLN A C 1
ATOM 1130 O O . GLN A 1 138 ? -35.120 -1.876 54.798 1.00 90.19 138 GLN A O 1
ATOM 1135 N N . ILE A 1 139 ? -34.262 -3.246 53.236 1.00 90.56 139 ILE A N 1
ATOM 1136 C CA . ILE A 1 139 ? -34.518 -4.497 53.967 1.00 90.56 139 ILE A CA 1
ATOM 1137 C C . ILE A 1 139 ? -33.754 -4.510 55.297 1.00 90.56 139 ILE A C 1
ATOM 1139 O O . ILE A 1 139 ? -34.344 -4.761 56.344 1.00 90.56 139 ILE A O 1
ATOM 1143 N N . THR A 1 140 ? -32.453 -4.204 55.277 1.00 90.81 140 THR A N 1
ATOM 1144 C CA . THR A 1 140 ? -31.629 -4.142 56.494 1.00 90.81 140 THR A CA 1
ATOM 1145 C C . THR A 1 140 ? -32.167 -3.116 57.489 1.00 90.81 140 THR A C 1
ATOM 1147 O O . THR A 1 140 ? -32.176 -3.383 58.688 1.00 90.81 140 THR A O 1
ATOM 1150 N N . GLN A 1 141 ? -32.634 -1.961 57.011 1.00 90.38 141 GLN A N 1
ATOM 1151 C CA . GLN A 1 141 ? -33.215 -0.931 57.866 1.00 90.38 141 GLN A CA 1
ATOM 1152 C C . GLN A 1 141 ? -34.533 -1.399 58.498 1.00 90.38 141 GLN A C 1
ATOM 1154 O O . GLN A 1 141 ? -34.677 -1.281 59.706 1.00 90.38 141 GLN A O 1
ATOM 1159 N N . CYS A 1 142 ? -35.437 -2.009 57.724 1.00 88.69 142 CYS A N 1
ATOM 1160 C CA . CYS A 1 142 ? -36.707 -2.550 58.224 1.00 88.69 142 CYS A CA 1
ATOM 1161 C C . CYS A 1 142 ? -36.508 -3.641 59.297 1.00 88.69 142 CYS A C 1
ATOM 1163 O O . CYS A 1 142 ? -37.194 -3.649 60.318 1.00 88.69 142 CYS A O 1
ATOM 1165 N N . ILE A 1 143 ? -35.532 -4.540 59.105 1.00 87.81 143 ILE A N 1
ATOM 1166 C CA . ILE A 1 143 ? -35.230 -5.616 60.068 1.00 87.81 143 ILE A CA 1
ATOM 1167 C C . ILE A 1 143 ? -34.697 -5.049 61.392 1.00 87.81 143 ILE A C 1
ATOM 1169 O O . ILE A 1 143 ? -35.093 -5.508 62.465 1.00 87.81 143 ILE A O 1
ATOM 1173 N N . ASN A 1 144 ? -33.805 -4.059 61.316 1.00 88.81 144 ASN A N 1
ATOM 1174 C CA . ASN A 1 144 ? -33.078 -3.535 62.472 1.00 88.81 144 ASN A CA 1
ATOM 1175 C C . ASN A 1 144 ? -33.781 -2.371 63.189 1.00 88.81 144 ASN A C 1
ATOM 1177 O O . ASN A 1 144 ? -33.259 -1.896 64.195 1.00 88.81 144 ASN A O 1
ATOM 1181 N N . ASP A 1 145 ? -34.922 -1.890 62.692 1.00 85.25 145 ASP A N 1
ATOM 1182 C CA . ASP A 1 145 ? -35.646 -0.763 63.290 1.00 85.25 145 ASP A CA 1
ATOM 1183 C C . ASP A 1 145 ? -36.243 -1.159 64.649 1.00 85.25 145 ASP A C 1
ATOM 1185 O O . ASP A 1 145 ? -37.095 -2.033 64.713 1.00 85.25 145 ASP A O 1
ATOM 1189 N N . ILE A 1 146 ? -35.798 -0.583 65.762 1.00 80.81 146 ILE A N 1
ATOM 1190 C CA . ILE A 1 146 ? -36.219 -1.030 67.104 1.00 80.81 146 ILE A CA 1
ATOM 1191 C C . ILE A 1 146 ? -37.617 -0.494 67.463 1.00 80.81 146 ILE A C 1
ATOM 1193 O O . ILE A 1 146 ? -38.316 -1.112 68.265 1.00 80.81 146 ILE A O 1
ATOM 1197 N N . ASP A 1 147 ? -38.056 0.588 66.818 1.00 82.19 147 ASP A N 1
ATOM 1198 C CA . ASP A 1 147 ? -39.249 1.346 67.212 1.00 82.19 147 ASP A CA 1
ATOM 1199 C C . ASP A 1 147 ? -40.537 0.873 66.514 1.00 82.19 147 ASP A C 1
ATOM 1201 O O . ASP A 1 147 ? -41.638 1.299 66.866 1.00 82.19 147 ASP A O 1
ATOM 1205 N N . THR A 1 148 ? -40.422 -0.020 65.527 1.00 80.62 148 THR A N 1
ATOM 1206 C CA . THR A 1 148 ? -41.560 -0.518 64.738 1.00 80.62 148 THR A CA 1
ATOM 1207 C C . THR A 1 148 ? -42.089 -1.850 65.282 1.00 80.62 148 THR A C 1
ATOM 1209 O O . THR A 1 148 ? -41.315 -2.782 65.524 1.00 80.62 148 THR A O 1
ATOM 1212 N N . ASP A 1 149 ? -43.415 -1.965 65.413 1.00 86.88 149 ASP A N 1
ATOM 1213 C CA . ASP A 1 149 ? -44.109 -3.188 65.834 1.00 86.88 149 ASP A CA 1
ATOM 1214 C C . ASP A 1 149 ? -43.832 -4.390 64.903 1.00 86.88 149 ASP A C 1
ATOM 1216 O O . ASP A 1 149 ? -43.599 -4.246 63.700 1.00 86.88 149 ASP A O 1
ATOM 1220 N N . SER A 1 150 ? -43.865 -5.602 65.467 1.00 84.44 150 SER A N 1
ATOM 1221 C CA . SER A 1 150 ? -43.517 -6.840 64.764 1.00 84.44 150 SER A CA 1
ATOM 1222 C C . SER A 1 150 ? -44.451 -7.156 63.591 1.00 84.44 150 SER A C 1
ATOM 1224 O O . SER A 1 150 ? -43.977 -7.636 62.557 1.00 84.44 150 SER A O 1
ATOM 1226 N N . ASP A 1 151 ? -45.755 -6.901 63.714 1.00 86.75 151 ASP A N 1
ATOM 1227 C CA . ASP A 1 151 ? -46.708 -7.173 62.634 1.00 86.75 151 ASP A CA 1
ATOM 1228 C C . ASP A 1 151 ? -46.563 -6.136 61.515 1.00 86.75 151 ASP A C 1
ATOM 1230 O O . ASP A 1 151 ? -46.588 -6.479 60.329 1.00 86.75 151 ASP A O 1
ATOM 1234 N N . GLN A 1 152 ? -46.288 -4.882 61.880 1.00 85.69 152 GLN A N 1
ATOM 1235 C CA . GLN A 1 152 ? -46.024 -3.805 60.929 1.00 85.69 152 GLN A CA 1
ATOM 1236 C C . GLN A 1 152 ? -44.713 -4.019 60.151 1.00 85.69 152 GLN A C 1
ATOM 1238 O O . GLN A 1 152 ? -44.689 -3.860 58.927 1.00 85.69 152 GLN A O 1
ATOM 1243 N N . LYS A 1 153 ? -43.643 -4.472 60.819 1.00 87.06 153 LYS A N 1
ATOM 1244 C CA . LYS A 1 153 ? -42.398 -4.913 60.164 1.00 87.06 153 LYS A CA 1
ATOM 1245 C C . LYS A 1 153 ? -42.635 -6.059 59.199 1.00 87.06 153 LYS A C 1
ATOM 1247 O O . LYS A 1 153 ? -42.094 -6.060 58.096 1.00 87.06 153 LYS A O 1
ATOM 1252 N N . ARG A 1 154 ? -43.428 -7.053 59.607 1.00 86.81 154 ARG A N 1
ATOM 1253 C CA . ARG A 1 154 ? -43.720 -8.220 58.773 1.00 86.81 154 ARG A CA 1
ATOM 1254 C C . ARG A 1 154 ? -44.428 -7.809 57.484 1.00 86.81 154 ARG A C 1
ATOM 1256 O O . ARG A 1 154 ? -44.080 -8.330 56.426 1.00 86.81 154 ARG A O 1
ATOM 1263 N N . GLU A 1 155 ? -45.360 -6.863 57.558 1.00 87.94 155 GLU A N 1
ATOM 1264 C CA . GLU A 1 155 ? -46.064 -6.354 56.379 1.00 87.94 155 GLU A CA 1
ATOM 1265 C C . GLU A 1 155 ? -45.154 -5.501 55.479 1.00 87.94 155 GLU A C 1
ATOM 1267 O O . GLU A 1 155 ? -45.123 -5.714 54.267 1.00 87.94 155 GLU A O 1
ATOM 1272 N N . GLN A 1 156 ? -44.331 -4.613 56.050 1.00 86.62 156 GLN A N 1
ATOM 1273 C CA . GLN A 1 156 ? -43.336 -3.835 55.292 1.00 86.62 156 GLN A CA 1
ATOM 1274 C C . GLN A 1 156 ? -42.313 -4.729 54.583 1.00 86.62 156 GLN A C 1
ATOM 1276 O O . GLN A 1 156 ? -42.004 -4.525 53.409 1.00 86.62 156 GLN A O 1
ATOM 1281 N N . LEU A 1 157 ? -41.806 -5.754 55.272 1.00 88.25 157 LEU A N 1
ATOM 1282 C CA . LEU A 1 157 ? -40.870 -6.711 54.691 1.00 88.25 157 LEU A CA 1
ATOM 1283 C C . LEU A 1 157 ? -41.536 -7.502 53.560 1.00 88.25 157 LEU A C 1
ATOM 1285 O O . LEU A 1 157 ? -40.923 -7.734 52.522 1.00 88.25 157 LEU A O 1
ATOM 1289 N N . LYS A 1 158 ? -42.803 -7.888 53.737 1.00 87.69 158 LYS A N 1
ATOM 1290 C CA . LYS A 1 158 ? -43.580 -8.584 52.711 1.00 87.69 158 LYS A CA 1
ATOM 1291 C C . LYS A 1 158 ? -43.766 -7.715 51.466 1.00 87.69 158 LYS A C 1
ATOM 1293 O O . LYS A 1 158 ? -43.567 -8.229 50.371 1.00 87.69 158 LYS A O 1
ATOM 1298 N N . GLN A 1 159 ? -44.051 -6.420 51.619 1.00 86.81 159 GLN A N 1
ATOM 1299 C CA . GLN A 1 159 ? -44.109 -5.471 50.499 1.00 86.81 159 GLN A CA 1
ATOM 1300 C C . GLN A 1 159 ? -42.752 -5.329 49.801 1.00 86.81 159 GLN A C 1
ATOM 1302 O O . GLN A 1 159 ? -42.662 -5.540 48.596 1.00 86.81 159 GLN A O 1
ATOM 1307 N N . LEU A 1 160 ? -41.672 -5.098 50.557 1.00 86.44 160 LEU A N 1
ATOM 1308 C CA . LEU A 1 160 ? -40.320 -5.000 49.998 1.00 86.44 160 LEU A CA 1
ATOM 1309 C C . LEU A 1 160 ? -39.906 -6.274 49.249 1.00 86.44 160 LEU A C 1
ATOM 1311 O O . LEU A 1 160 ? -39.177 -6.194 48.267 1.00 86.44 160 LEU A O 1
ATOM 1315 N N . LEU A 1 161 ? -40.338 -7.457 49.685 1.00 84.19 161 LEU A N 1
ATOM 1316 C CA . LEU A 1 161 ? -40.031 -8.722 49.012 1.00 84.19 161 LEU A CA 1
ATOM 1317 C C . LEU A 1 161 ? -40.939 -9.001 47.802 1.00 84.19 161 LEU A C 1
ATOM 1319 O O . LEU A 1 161 ? -40.494 -9.686 46.886 1.00 84.19 161 LEU A O 1
ATOM 1323 N N . GLN A 1 162 ? -42.170 -8.480 47.789 1.00 81.50 162 GLN A N 1
ATOM 1324 C CA . GLN A 1 162 ? -43.121 -8.617 46.677 1.00 81.50 162 GLN A CA 1
ATOM 1325 C C . GLN A 1 162 ? -42.903 -7.603 45.554 1.00 81.50 162 GLN A C 1
ATOM 1327 O O . GLN A 1 162 ? -43.199 -7.925 44.404 1.00 81.50 162 GLN A O 1
ATOM 1332 N N . ASP A 1 163 ? -42.365 -6.422 45.868 1.00 68.56 163 ASP A N 1
ATOM 1333 C CA . ASP A 1 163 ? -41.904 -5.446 44.884 1.00 68.56 163 ASP A CA 1
ATOM 1334 C C . ASP A 1 163 ? -40.670 -6.009 44.191 1.00 68.56 163 ASP A C 1
ATOM 1336 O O . ASP A 1 163 ? -39.543 -5.635 44.513 1.00 68.56 163 ASP A O 1
ATOM 1340 N N . ASP A 1 164 ? -40.846 -6.975 43.294 1.00 61.72 164 ASP A N 1
ATOM 1341 C CA . ASP A 1 164 ? -39.753 -7.508 42.496 1.00 61.72 164 ASP A CA 1
ATOM 1342 C C . ASP A 1 164 ? -39.055 -6.290 41.883 1.00 61.72 164 ASP A C 1
ATOM 1344 O O . ASP A 1 164 ? -39.704 -5.499 41.180 1.00 61.72 164 ASP A O 1
ATOM 1348 N N . PRO A 1 165 ? -37.757 -6.049 42.169 1.00 61.31 165 PRO A N 1
ATOM 1349 C CA . PRO A 1 165 ? -37.060 -5.161 41.278 1.00 61.31 165 PRO A CA 1
ATOM 1350 C C . PRO A 1 165 ? -37.248 -5.887 39.944 1.00 61.31 165 PRO A C 1
ATOM 1352 O O . PRO A 1 165 ? -37.001 -7.087 39.850 1.00 61.31 165 PRO A O 1
ATOM 1355 N N . ASN A 1 166 ? -37.755 -5.211 38.926 1.00 61.88 166 ASN A N 1
ATOM 1356 C CA . A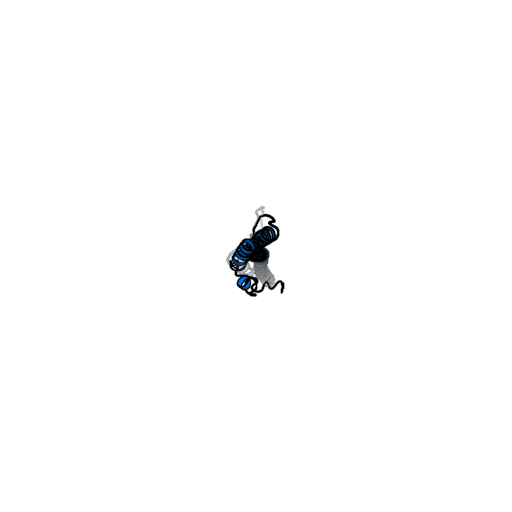SN A 1 166 ? -37.896 -5.824 37.618 1.00 61.88 166 ASN A CA 1
ATOM 1357 C C . ASN A 1 166 ? -36.654 -5.488 36.775 1.00 61.88 166 ASN A C 1
ATOM 1359 O O . ASN A 1 166 ? -36.805 -4.829 35.744 1.00 61.88 166 ASN A O 1
ATOM 1363 N N . PRO A 1 167 ? -35.400 -5.826 37.166 1.00 57.22 167 PRO A N 1
ATOM 1364 C CA . PRO A 1 167 ? -34.340 -5.839 36.205 1.00 57.22 167 PRO A CA 1
ATOM 1365 C C . PRO A 1 167 ? -34.512 -7.149 35.460 1.00 57.22 167 PRO A C 1
ATOM 1367 O O . PRO A 1 167 ? -34.574 -8.236 36.036 1.00 57.22 167 PRO A O 1
ATOM 1370 N N . ASN A 1 168 ? -34.563 -7.041 34.148 1.00 59.44 168 ASN A N 1
ATOM 1371 C CA . ASN A 1 168 ? -34.480 -8.170 33.252 1.00 59.44 168 ASN A CA 1
ATOM 1372 C C . ASN A 1 168 ? -33.061 -8.789 33.359 1.00 59.44 168 ASN A C 1
ATOM 1374 O O . ASN A 1 168 ? -32.267 -8.775 32.431 1.00 59.44 168 ASN A O 1
ATOM 1378 N N . ILE A 1 169 ? -32.678 -9.317 34.530 1.00 61.12 169 ILE A N 1
ATOM 1379 C CA . ILE A 1 169 ? -31.401 -10.012 34.754 1.00 61.12 169 ILE A CA 1
ATOM 1380 C C . ILE A 1 169 ? -31.313 -11.202 33.804 1.00 61.12 169 ILE A C 1
ATOM 1382 O O . ILE A 1 169 ? -30.232 -11.568 33.352 1.00 61.12 169 ILE A O 1
ATOM 1386 N N . ASN A 1 170 ? -32.460 -11.788 33.466 1.00 57.03 170 ASN A N 1
ATOM 1387 C CA . ASN A 1 170 ? -32.550 -12.864 32.495 1.00 57.03 170 ASN A CA 1
ATOM 1388 C C . ASN A 1 170 ? -32.207 -12.389 31.071 1.00 57.03 170 ASN A C 1
ATOM 1390 O O . ASN A 1 170 ? -31.579 -1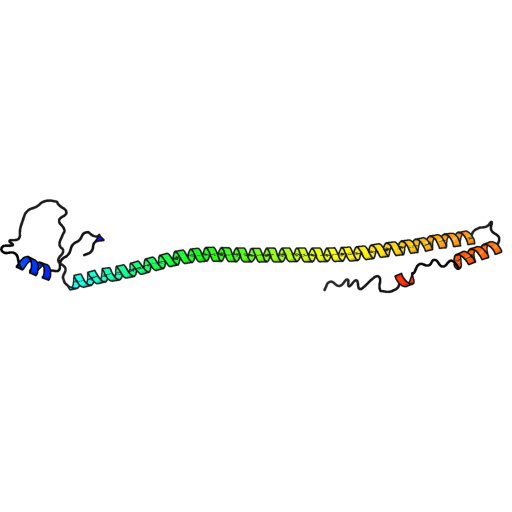3.156 30.343 1.00 57.03 170 ASN A O 1
ATOM 1394 N N . SER A 1 171 ? -32.492 -11.133 30.687 1.00 56.75 171 SER A N 1
ATOM 1395 C CA . SER A 1 171 ? -31.963 -10.578 29.431 1.00 56.75 171 SER A CA 1
ATOM 1396 C C . SER A 1 171 ? -30.462 -10.310 29.493 1.00 56.75 171 SER A C 1
ATOM 1398 O O . SER A 1 171 ? -29.793 -10.509 28.486 1.00 56.75 171 SER A O 1
ATOM 1400 N N . LEU A 1 172 ? -29.915 -9.948 30.662 1.00 59.38 172 LEU A N 1
ATOM 1401 C CA . LEU A 1 172 ? -28.468 -9.767 30.865 1.00 59.38 172 LEU A CA 1
ATOM 1402 C C . LEU A 1 172 ? -27.679 -11.091 30.851 1.00 59.38 172 LEU A C 1
ATOM 1404 O O . LEU A 1 172 ? -26.528 -11.121 30.424 1.00 59.38 172 LEU A O 1
ATOM 1408 N N . LYS A 1 173 ? -28.290 -12.186 31.322 1.00 57.09 173 LYS A N 1
ATOM 1409 C CA . LYS A 1 173 ? -27.697 -13.537 31.360 1.00 57.09 173 LYS A CA 1
ATOM 1410 C C . LYS A 1 173 ? -27.758 -14.271 30.025 1.00 57.09 173 LYS A C 1
ATOM 1412 O O . LYS A 1 173 ? -27.010 -15.228 29.832 1.00 57.09 173 LYS A O 1
ATOM 1417 N N . SER A 1 174 ? -28.661 -13.881 29.126 1.00 50.06 174 SER A N 1
ATOM 1418 C CA . SER A 1 174 ? -28.738 -14.507 27.812 1.00 50.06 174 SER A CA 1
ATOM 1419 C C . SER A 1 174 ? -27.478 -14.143 27.029 1.00 50.06 174 SER A C 1
ATOM 1421 O O . SER A 1 174 ? -27.147 -12.966 26.892 1.00 50.06 174 SER A O 1
ATOM 1423 N N . ASN A 1 175 ? -26.784 -15.160 26.515 1.00 48.16 175 ASN A N 1
ATOM 1424 C CA . ASN A 1 175 ? -25.509 -15.119 25.779 1.00 48.16 175 ASN A CA 1
ATOM 1425 C C . ASN A 1 175 ? -25.523 -14.262 24.485 1.00 48.16 175 ASN A C 1
ATOM 1427 O O . ASN A 1 175 ? -24.693 -14.450 23.602 1.00 48.16 175 ASN A O 1
ATOM 1431 N N . GLN A 1 176 ? -26.481 -13.347 24.337 1.00 49.50 176 GLN A N 1
ATOM 1432 C CA . GLN A 1 176 ? -26.703 -12.493 23.177 1.00 49.50 176 GLN A CA 1
ATOM 1433 C C . GLN A 1 176 ? -26.114 -11.081 23.323 1.00 49.50 176 GLN A C 1
ATOM 1435 O O . GLN A 1 176 ? -25.898 -10.443 22.297 1.00 49.50 176 GLN A O 1
ATOM 1440 N N . ILE A 1 177 ? -25.809 -10.587 24.536 1.00 49.91 177 ILE A N 1
ATOM 1441 C CA . ILE A 1 177 ? -25.206 -9.240 24.694 1.00 49.91 177 ILE A CA 1
ATOM 1442 C C . ILE A 1 177 ? -23.682 -9.251 24.496 1.00 49.91 177 ILE A C 1
ATOM 1444 O O . ILE A 1 177 ? -23.080 -8.237 24.146 1.00 49.91 177 ILE A O 1
ATOM 1448 N N . ILE A 1 178 ? -23.054 -10.422 24.605 1.00 46.00 178 ILE A N 1
ATOM 1449 C CA . ILE A 1 178 ? -21.704 -10.654 24.085 1.00 46.00 178 ILE A CA 1
ATOM 1450 C C . ILE A 1 178 ? -21.860 -11.449 22.781 1.00 46.00 178 ILE A C 1
ATOM 1452 O O . ILE A 1 178 ? -21.574 -12.646 22.768 1.00 46.00 178 ILE A O 1
ATOM 1456 N N . PRO A 1 179 ? -22.369 -10.862 21.678 1.00 42.81 179 PRO A N 1
ATOM 1457 C CA . PRO A 1 179 ? -22.401 -11.583 20.419 1.00 42.81 179 PRO A CA 1
ATOM 1458 C C . PRO A 1 179 ? -20.950 -11.797 20.013 1.00 42.81 179 PRO A C 1
ATOM 1460 O O . PRO A 1 179 ? -20.264 -10.822 19.712 1.00 42.81 179 PRO A O 1
ATOM 1463 N N . ASN A 1 180 ? -20.485 -13.050 20.078 1.00 44.28 180 ASN A N 1
ATOM 1464 C CA . ASN A 1 180 ? -19.214 -13.521 19.531 1.00 44.28 180 ASN A CA 1
ATOM 1465 C C . ASN A 1 180 ? -18.147 -12.419 19.493 1.00 44.28 180 ASN A C 1
ATOM 1467 O O . ASN A 1 180 ? -17.746 -11.949 18.423 1.00 44.28 180 ASN A O 1
ATOM 1471 N N . LEU A 1 181 ? -17.675 -11.981 20.668 1.00 47.25 181 LEU A N 1
ATOM 1472 C CA . LEU A 1 181 ? -16.330 -11.428 20.730 1.00 47.25 181 LEU A CA 1
ATOM 1473 C C . LEU A 1 181 ? -15.401 -12.608 20.462 1.00 47.25 181 LEU A C 1
ATOM 1475 O O . LEU A 1 181 ? -14.809 -13.173 21.370 1.00 47.25 181 LEU A O 1
ATOM 1479 N N . ASP A 1 182 ? -15.313 -12.993 19.194 1.00 50.69 182 ASP A N 1
ATOM 1480 C CA . ASP A 1 182 ? -14.160 -13.698 18.699 1.00 50.69 182 ASP A CA 1
ATOM 1481 C C . ASP A 1 182 ? -12.995 -12.739 18.975 1.00 50.69 182 ASP A C 1
ATOM 1483 O O . ASP A 1 182 ? -12.904 -11.633 18.422 1.00 50.69 182 ASP A O 1
ATOM 1487 N N . ILE A 1 183 ? -12.243 -13.074 20.019 1.00 49.66 183 ILE A N 1
ATOM 1488 C CA . ILE A 1 183 ? -11.005 -12.403 20.427 1.00 49.66 183 ILE A CA 1
ATOM 1489 C C . ILE A 1 183 ? -9.836 -12.982 19.613 1.00 49.66 183 ILE A C 1
ATOM 1491 O O . ILE A 1 183 ? -8.701 -12.533 19.746 1.00 49.66 183 ILE A O 1
ATOM 1495 N N . SER A 1 184 ? -10.123 -13.973 18.763 1.00 45.78 184 SER A N 1
ATOM 1496 C CA . SER A 1 184 ? -9.196 -14.609 17.844 1.00 45.78 184 SER A CA 1
ATOM 1497 C C . SER A 1 184 ? -8.779 -13.625 16.759 1.00 45.78 184 SER A C 1
ATOM 1499 O O . SER A 1 184 ? -9.584 -13.173 15.944 1.00 45.78 184 SER A O 1
ATOM 1501 N N . ILE A 1 185 ? -7.492 -13.304 16.756 1.00 40.25 185 ILE A N 1
ATOM 1502 C CA . ILE A 1 185 ? -6.798 -12.755 15.600 1.00 40.25 185 ILE A CA 1
ATOM 1503 C C . ILE A 1 185 ? -6.426 -13.981 14.758 1.00 40.25 185 ILE A C 1
ATOM 1505 O O . ILE A 1 185 ? -5.484 -14.684 15.118 1.00 40.25 185 ILE A O 1
ATOM 1509 N N . ASN A 1 186 ? -7.202 -14.275 13.713 1.00 38.06 186 ASN A N 1
ATOM 1510 C CA . ASN A 1 186 ? -6.762 -15.146 12.619 1.00 38.06 186 ASN A CA 1
ATOM 1511 C C . ASN A 1 186 ? -6.273 -14.275 11.465 1.00 38.06 186 ASN A C 1
ATOM 1513 O O . ASN A 1 186 ? -7.013 -13.328 11.107 1.00 38.06 186 ASN A O 1
#

pLDDT: mean 77.82, std 20.93, range [29.94, 98.44]

Organism: Reticulomyxa filosa (NCBI:txid46433)

Secondary structure (DSSP, 8-state):
-BGGGTB----HHHHHHHHTTSTT---------S---------HHHHHHHHHHHHHHHHHHHHHHHHHHHHHHHHHHHHHHHHHHHHHHHHHHHHHHHHHHHHHHHHHHHHHHHHHHHHHHHHHHHHHHHHHHHHHHHHHHHHH-SSS-HHHHHHHHHHHHHS-----HHHHHSTTSS--------

Sequence (186 aa):
MCKNAQIGWMACEDLIKVLSKIPDSKFRKESTKTCTPQVIILHPNEHERMNKIYEESEEVSKIVEQIEAKIVKLEENYKISKQDISKSCKMMIDAIEKHEKHLLNKVDTYKNKKKLILTELLNEVKNVEQQFKTKNKQITQCINDIDTDSDQKREQLKQLLQDDPNPNINSLKSNQIIPNLDISIN

=== Feature glossary ===
Legend for the data blocks above and below:

— What the protein is —

The amino-acid sequence is the protein's primary structure: the linear order of residues from the N-terminus to the C-terminus, written in one-letter code. Everything else here — the 3D coordinates, the secondary structure, the domain annotations — is ultimately a consequence of this string.

Database cross-references. InterPro integrates a dozen domain/family signature databases into unified entries with residue-range hits. GO terms attach function/process/location labels with evidence codes. CATH codes position the fold in a four-level structural taxonomy. Organism is the NCBI-taxonomy species name.

— Where its atoms are —

The mmCIF block holds the 3D Cartesian coordinates of each backbone atom (N, Cα, C, O) in ångströms. mmCIF is the PDB's canonical archive format — a tagged-loop text representation of the atomic model.

The six renders are orthographic views along the three Cartesian axes in both directions. Representation (cartoon, sticks, or surface) and color scheme (sequence-rainbow or by-chain) vary across proteins so the training set covers all the common visualization conventions.

— Local backbone conformation —

Secondary structure is the local, repeating backbone conformation. DSSP classifies it into eight states by reading the hydrogen-bond network: three helix types (H, G, I), two β types (E, B), two non-regular types (T, S), and unstructured coil (-).

SS3 is a coarse helix/strand/coil call (letters a/b/c) made by the P-SEA algorithm from inter-Cα distances and dihedrals. It is less detailed than DSSP but needs only Cα positions.

Backbone dihedral angles. Every residue except chain termini has a φ (preceding-C → N → Cα → C) and a ψ (N → Cα → C → next-N). They are reported in degrees following the IUPAC sign convention. Secondary structure is essentially a statement about which (φ, ψ) basin each residue occupies.

— Global shape and packing —

The geometric summary reports three shape descriptors. Rg (radius of gyration) measures how spread out the Cα atoms are about their centre of mass; compact globular proteins have small Rg, elongated or unfolded ones large. Cα contacts (<8 Å, |i−j|>4) count long-range residue pairs in spatial proximity — high for tightly packed folds, near zero for rods or random coil. The bounding-box extents give the protein's footprint along x, y, z in Å.

Solvent accessibility: the surface area of each residue that a 1.4 Å water probe can touch, in Å². When only backbone atoms are present the absolute values are lower than full-atom SASA (side chains contribute most of the area) and are flagged as backbone-only.

Plot images: a contact map (which residues are close in 3D, as an N×N binary image), a Ramachandran scatter (backbone torsion angles, revealing secondary-structure composition at a glance), and — for AlphaFold structures — a PAE heatmap (pairwise prediction confidence).

— Structural neighborhood —

Foldseek's 3Di representation compresses backbone geometry into a per-residue letter drawn from a learned twenty-state alphabet. It captures the tertiary interaction pattern around each residue — which residues are packed against it in space, regardless of where they are in sequence.

Structural nearest neighbors (via Foldseek easy-search vs the PDB). Reported per hit: target PDB id, E-value, and alignment TM-score. A TM-score above ~0.5 is the conventional threshold for 'same fold'.

— Confidence and disorder —

pLDDT (predicted Local Distance Difference Test) is AlphaFold's per-residue confidence score, ranging from 0 to 100. Values above 90 indicate high confidence (typically well-packed cores); 70–90 is confident; 50–70 low confidence; below 50 usually means the region is disordered or the prediction is unreliable there. AlphaFold stores pLDDT in the mmCIF B-factor column.

For experimental (PDB) structures, the B-factor (temperature factor) quantifies the positional spread of each atom in the crystal — a combination of thermal vibration and static disorder — in units of Å². High B-factors mark flexible loops or poorly resolved regions; low B-factors mark the rigid, well-ordered core.

Predicted Aligned Error (PAE) is an AlphaFold confidence matrix: entry (i, j) is the expected error in the position of residue j, in ångströms, when the prediction is superimposed on the true structure at residue i. Low PAE within a block of residues means that block is internally rigid and well-predicted; high PAE between two blocks means their relative placement is uncertain even if each block individually is confident.